Protein AF-A0A067KA76-F1 (afdb_monomer_lite)

pLDDT: mean 81.4, std 20.28, range [33.56, 98.69]

Organism: Jatropha curcas (NCBI:txid180498)

Structure (mmCIF, N/CA/C/O backbone):
data_AF-A0A067KA76-F1
#
_entry.id   AF-A0A067KA76-F1
#
loop_
_atom_site.group_PDB
_atom_site.id
_atom_site.type_symbol
_atom_site.label_atom_id
_atom_site.label_alt_id
_atom_site.label_comp_id
_atom_site.label_asym_id
_atom_site.label_entity_id
_atom_site.label_seq_id
_atom_site.pdbx_PDB_ins_code
_atom_site.Cartn_x
_atom_site.Cartn_y
_atom_site.Cartn_z
_atom_site.occupancy
_atom_site.B_iso_or_equiv
_atom_site.auth_seq_id
_atom_site.auth_comp_id
_atom_site.auth_asym_id
_atom_site.auth_atom_id
_atom_site.pdbx_PDB_model_num
ATOM 1 N N . MET A 1 1 ? 68.058 3.792 -124.323 1.00 47.56 1 MET A N 1
ATOM 2 C CA . MET A 1 1 ? 67.043 4.242 -123.345 1.00 47.56 1 MET A CA 1
ATOM 3 C C . MET A 1 1 ? 67.603 3.988 -121.962 1.00 47.56 1 MET A C 1
ATOM 5 O O . MET A 1 1 ? 68.261 2.971 -121.784 1.00 47.56 1 MET A O 1
ATOM 9 N N . ASP A 1 2 ? 67.459 4.945 -121.051 1.00 47.25 2 ASP A N 1
ATOM 10 C CA . ASP A 1 2 ? 68.351 5.060 -119.896 1.00 47.25 2 ASP A CA 1
ATOM 11 C C . ASP A 1 2 ? 67.773 4.378 -118.641 1.00 47.25 2 ASP A C 1
ATOM 13 O O . ASP A 1 2 ? 66.866 4.894 -117.990 1.00 47.25 2 ASP A O 1
ATOM 17 N N . SER A 1 3 ? 68.301 3.193 -118.311 1.00 54.84 3 SER A N 1
ATOM 18 C CA . SER A 1 3 ? 67.830 2.315 -117.217 1.00 54.84 3 SER A CA 1
ATOM 19 C C . SER A 1 3 ? 67.981 2.932 -115.807 1.00 54.84 3 SER A C 1
ATOM 21 O O . SER A 1 3 ? 67.492 2.404 -114.811 1.00 54.84 3 SER A O 1
ATOM 23 N N . SER A 1 4 ? 68.650 4.083 -115.705 1.00 56.56 4 SER A N 1
ATOM 24 C CA . SER A 1 4 ? 68.945 4.783 -114.449 1.00 56.56 4 SER A CA 1
ATOM 25 C C . SER A 1 4 ? 67.737 5.526 -113.842 1.00 56.56 4 SER A C 1
ATOM 27 O O . SER A 1 4 ? 67.708 5.797 -112.637 1.00 56.56 4 SER A O 1
ATOM 29 N N . ASP A 1 5 ? 66.724 5.868 -114.649 1.00 56.88 5 ASP A N 1
ATOM 30 C CA . ASP A 1 5 ? 65.668 6.807 -114.232 1.00 56.88 5 ASP A CA 1
ATOM 31 C C . ASP A 1 5 ? 64.406 6.126 -113.654 1.00 56.88 5 ASP A C 1
ATOM 33 O O . ASP A 1 5 ? 63.726 6.695 -112.792 1.00 56.88 5 ASP A O 1
ATOM 37 N N . GLU A 1 6 ? 64.124 4.867 -114.016 1.00 58.53 6 GLU A N 1
ATOM 38 C CA . GLU A 1 6 ? 63.086 4.068 -113.338 1.00 58.53 6 GLU A CA 1
ATOM 39 C C . GLU A 1 6 ? 63.483 3.729 -111.898 1.00 58.53 6 GLU A C 1
ATOM 41 O O . GLU A 1 6 ? 62.667 3.865 -110.982 1.00 58.53 6 GLU A O 1
ATOM 46 N N . ASP A 1 7 ? 64.755 3.402 -111.666 1.00 58.72 7 ASP A N 1
ATOM 47 C CA . ASP A 1 7 ? 65.268 3.041 -110.342 1.00 58.72 7 ASP A CA 1
ATOM 48 C C . ASP A 1 7 ? 65.259 4.237 -109.363 1.00 58.72 7 ASP A C 1
ATOM 50 O O . ASP A 1 7 ? 65.136 4.093 -108.143 1.00 58.72 7 ASP A O 1
ATOM 54 N N . ARG A 1 8 ? 65.289 5.470 -109.890 1.00 61.38 8 ARG A N 1
ATOM 55 C CA . ARG A 1 8 ? 65.040 6.696 -109.112 1.00 61.38 8 ARG A CA 1
ATOM 56 C C . ARG A 1 8 ? 63.560 6.878 -108.769 1.00 61.38 8 ARG A C 1
ATOM 58 O O . ARG A 1 8 ? 63.249 7.338 -107.665 1.00 61.38 8 ARG A O 1
ATOM 65 N N . ARG A 1 9 ? 62.639 6.503 -109.665 1.00 65.38 9 ARG A N 1
ATOM 66 C CA . ARG A 1 9 ? 61.184 6.569 -109.429 1.00 65.38 9 ARG A CA 1
ATOM 67 C C . ARG A 1 9 ? 60.717 5.519 -108.420 1.00 65.38 9 ARG A C 1
ATOM 69 O O . ARG A 1 9 ? 59.932 5.861 -107.536 1.00 65.38 9 ARG A O 1
ATOM 76 N N . THR A 1 10 ? 61.217 4.284 -108.489 1.00 67.25 10 THR A N 1
ATOM 77 C CA . THR A 1 10 ? 60.896 3.224 -107.511 1.00 67.25 10 THR A CA 1
ATOM 78 C C . THR A 1 10 ? 61.396 3.590 -106.112 1.00 67.25 10 THR A C 1
ATOM 80 O O . THR A 1 10 ? 60.630 3.517 -105.150 1.00 67.25 10 THR A O 1
ATOM 83 N N . ARG A 1 11 ? 62.631 4.101 -105.988 1.00 70.56 11 ARG A N 1
ATOM 84 C CA . ARG A 1 11 ? 63.190 4.586 -104.711 1.00 70.56 11 ARG A CA 1
ATOM 85 C C . ARG A 1 11 ? 62.430 5.791 -104.140 1.00 70.56 11 ARG A C 1
ATOM 87 O O . ARG A 1 11 ? 62.271 5.862 -102.923 1.00 70.56 11 ARG A O 1
ATOM 94 N N . ARG A 1 12 ? 61.932 6.718 -104.974 1.00 72.12 12 ARG A N 1
ATOM 95 C CA . ARG A 1 12 ? 61.061 7.824 -104.518 1.00 72.12 12 ARG A CA 1
ATOM 96 C C . ARG A 1 12 ? 59.710 7.317 -104.013 1.00 72.12 12 ARG A C 1
ATOM 98 O O . ARG A 1 12 ? 59.380 7.587 -102.864 1.00 72.12 12 ARG A O 1
ATOM 105 N N . LYS A 1 13 ? 58.996 6.503 -104.802 1.00 75.00 13 LYS A N 1
ATOM 106 C CA . LYS A 1 13 ? 57.709 5.908 -104.392 1.00 75.00 13 LYS A CA 1
ATOM 107 C C . LYS A 1 13 ? 57.833 5.083 -103.108 1.00 75.00 13 LYS A C 1
ATOM 109 O O . LYS A 1 13 ? 56.972 5.178 -102.241 1.00 75.00 13 LYS A O 1
ATOM 114 N N . LYS A 1 14 ? 58.920 4.316 -102.949 1.00 76.94 14 LYS A N 1
ATOM 115 C CA . LYS A 1 14 ? 59.197 3.563 -101.717 1.00 76.94 14 LYS A CA 1
ATOM 116 C C . LYS A 1 14 ? 59.366 4.491 -100.507 1.00 76.94 14 LYS A C 1
ATOM 118 O O . LYS A 1 14 ? 58.714 4.262 -99.496 1.00 76.94 14 LYS A O 1
ATOM 123 N N . ARG A 1 15 ? 60.146 5.573 -100.632 1.00 75.88 15 ARG A N 1
ATOM 124 C CA . ARG A 1 15 ? 60.320 6.579 -99.565 1.00 75.88 15 ARG A CA 1
ATOM 125 C C . ARG A 1 15 ? 59.027 7.326 -99.226 1.00 75.88 15 ARG A C 1
ATOM 127 O O . ARG A 1 15 ? 58.788 7.606 -98.059 1.00 75.88 15 ARG A O 1
ATOM 134 N N . GLU A 1 16 ? 58.190 7.640 -100.212 1.00 77.12 16 GLU A N 1
ATOM 135 C CA . GLU A 1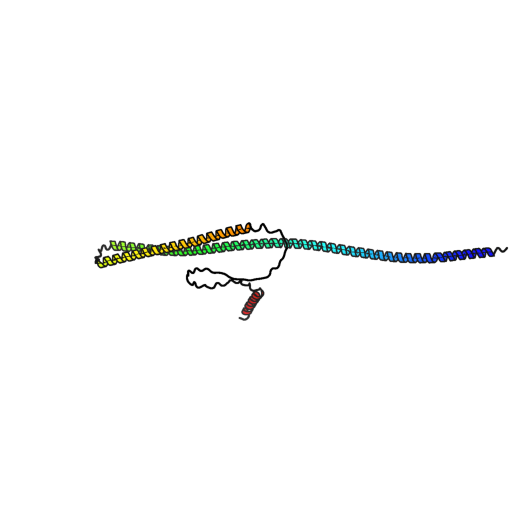 16 ? 56.871 8.253 -99.989 1.00 77.12 16 GLU A CA 1
ATOM 136 C C . GLU A 1 16 ? 55.921 7.301 -99.251 1.00 77.12 16 GLU A C 1
ATOM 138 O O . GLU A 1 16 ? 55.219 7.717 -98.331 1.00 77.12 16 GLU A O 1
ATOM 143 N N . LEU A 1 17 ? 55.929 6.012 -99.607 1.00 78.38 17 LEU A N 1
ATOM 144 C CA . LEU A 1 17 ? 55.118 4.987 -98.951 1.00 78.38 17 LEU A CA 1
ATOM 145 C C . LEU A 1 17 ? 55.611 4.725 -97.517 1.00 78.38 17 LEU A C 1
ATOM 147 O O . LEU A 1 17 ? 54.795 4.676 -96.601 1.00 78.38 17 LEU A O 1
ATOM 151 N N . GLU A 1 18 ? 56.928 4.670 -97.297 1.00 79.00 18 GLU A N 1
ATOM 152 C CA . GLU A 1 18 ? 57.552 4.612 -95.966 1.00 79.00 18 GLU A CA 1
ATOM 153 C C . GLU A 1 18 ? 57.200 5.848 -95.118 1.00 79.00 18 GLU A C 1
ATOM 155 O O . GLU A 1 18 ? 56.753 5.695 -93.982 1.00 79.00 18 GLU A O 1
ATOM 160 N N . GLN A 1 19 ? 57.300 7.066 -95.666 1.00 80.00 19 GLN A N 1
ATOM 161 C CA . GLN A 1 19 ? 56.914 8.295 -94.960 1.00 80.00 19 GLN A CA 1
ATOM 162 C C . GLN A 1 19 ? 55.415 8.352 -94.645 1.00 80.00 19 GLN A C 1
ATOM 164 O O . GLN A 1 19 ? 55.044 8.775 -93.552 1.00 80.00 19 GLN A O 1
ATOM 169 N N . ASN A 1 20 ? 54.541 7.924 -95.558 1.00 79.50 20 ASN A N 1
ATOM 170 C CA . ASN A 1 20 ? 53.099 7.875 -95.306 1.00 79.50 20 ASN A CA 1
ATOM 171 C C . ASN A 1 20 ? 52.746 6.796 -94.270 1.00 79.50 20 ASN A C 1
ATOM 173 O O . ASN A 1 20 ? 51.929 7.033 -93.379 1.00 79.50 20 ASN A O 1
ATOM 177 N N . HIS A 1 21 ? 53.406 5.638 -94.311 1.00 79.56 21 HIS A N 1
ATOM 178 C CA . HIS A 1 21 ? 53.253 4.610 -93.287 1.00 79.56 21 HIS A CA 1
ATOM 179 C C . HIS A 1 21 ? 53.713 5.128 -91.914 1.00 79.56 21 HIS A C 1
ATOM 181 O O . HIS A 1 21 ? 52.972 5.034 -90.939 1.00 79.56 21 HIS A O 1
ATOM 187 N N . GLN A 1 22 ? 54.863 5.802 -91.844 1.00 79.88 22 GLN A N 1
ATOM 188 C CA . GLN A 1 22 ? 55.372 6.411 -90.614 1.00 79.88 22 GLN A CA 1
ATOM 189 C C . GLN A 1 22 ? 54.442 7.519 -90.078 1.00 79.88 22 GLN A C 1
ATOM 191 O O . GLN A 1 22 ? 54.124 7.521 -88.887 1.00 79.88 22 GLN A O 1
ATOM 196 N N . LYS A 1 23 ? 53.914 8.387 -90.957 1.00 82.31 23 LYS A N 1
ATOM 197 C CA . LYS A 1 23 ? 52.903 9.413 -90.626 1.00 82.31 23 LYS A CA 1
ATOM 198 C C . LYS A 1 23 ? 51.573 8.838 -90.130 1.00 82.31 23 LYS A C 1
ATOM 200 O O . LYS A 1 23 ? 50.880 9.521 -89.387 1.00 82.31 23 LYS A O 1
ATOM 205 N N . THR A 1 24 ? 51.198 7.617 -90.521 1.00 81.56 24 THR A N 1
ATOM 206 C CA . THR A 1 24 ? 49.965 6.956 -90.036 1.00 81.56 24 THR A CA 1
ATOM 207 C C . THR A 1 24 ? 50.182 6.097 -88.788 1.00 81.56 24 THR A C 1
ATOM 209 O O . THR A 1 24 ? 49.247 5.922 -88.007 1.00 81.56 24 THR A O 1
ATOM 212 N N . LEU A 1 25 ? 51.397 5.587 -88.562 1.00 84.38 25 LEU A N 1
ATOM 213 C CA . LEU A 1 25 ? 51.752 4.810 -87.371 1.00 84.38 25 LEU A CA 1
ATOM 214 C C . LEU A 1 25 ? 51.978 5.685 -86.133 1.00 84.38 25 LEU A C 1
ATOM 216 O O . LEU A 1 25 ? 51.475 5.351 -85.063 1.00 84.38 25 LEU A O 1
ATOM 220 N N . GLN A 1 26 ? 52.695 6.805 -86.268 1.00 85.06 26 GLN A N 1
ATOM 221 C CA . GLN A 1 26 ? 52.985 7.711 -85.149 1.00 85.06 26 GLN A CA 1
ATOM 222 C C . GLN A 1 26 ? 51.736 8.201 -84.383 1.00 85.06 26 GLN A C 1
ATOM 224 O O . GLN A 1 26 ? 51.725 8.045 -83.161 1.00 85.06 26 GLN A O 1
ATOM 229 N N . PRO A 1 27 ? 50.667 8.725 -85.026 1.00 86.06 27 PRO A N 1
ATOM 230 C CA . PRO A 1 27 ? 49.472 9.162 -84.301 1.00 86.06 27 PRO A CA 1
ATOM 231 C C . PRO A 1 27 ? 48.748 7.996 -83.617 1.00 86.06 27 PRO A C 1
ATOM 233 O O . PRO A 1 27 ? 48.354 8.134 -82.465 1.00 86.06 27 PRO A O 1
ATOM 236 N N . LYS A 1 28 ? 48.664 6.819 -84.256 1.00 88.88 28 LYS A N 1
ATOM 237 C CA . LYS A 1 28 ? 48.070 5.616 -83.644 1.00 88.88 28 LYS A CA 1
ATOM 238 C C . LYS A 1 28 ? 48.860 5.128 -82.427 1.00 88.88 28 LYS A C 1
ATOM 240 O O . LYS A 1 28 ? 48.274 4.673 -81.453 1.00 88.88 28 LYS A O 1
ATOM 245 N N . MET A 1 29 ? 50.191 5.225 -82.458 1.00 88.88 29 MET A N 1
ATOM 246 C CA . MET A 1 29 ? 51.029 4.906 -81.298 1.00 88.88 29 MET A CA 1
ATOM 247 C C . MET A 1 29 ? 50.834 5.910 -80.155 1.00 88.88 29 MET A C 1
ATOM 249 O O . MET A 1 29 ? 50.753 5.490 -79.003 1.00 88.88 29 MET A O 1
ATOM 253 N N . ALA A 1 30 ? 50.712 7.207 -80.455 1.00 88.31 30 ALA A N 1
ATOM 254 C CA . ALA A 1 30 ? 50.411 8.229 -79.452 1.00 88.31 30 ALA A CA 1
ATOM 255 C C . ALA A 1 30 ? 49.024 8.015 -78.816 1.00 88.31 30 ALA A C 1
ATOM 257 O O . ALA A 1 30 ? 48.909 7.993 -77.592 1.00 88.31 30 ALA A O 1
ATOM 258 N N . GLU A 1 31 ? 48.002 7.752 -79.633 1.00 92.00 31 GLU A N 1
ATOM 259 C CA . GLU A 1 31 ? 46.638 7.425 -79.199 1.00 92.00 31 GLU A CA 1
ATOM 260 C C . GLU A 1 31 ? 46.607 6.170 -78.306 1.00 92.00 31 GLU A C 1
ATOM 262 O O . GLU A 1 31 ? 46.007 6.185 -77.232 1.00 92.00 31 GLU A O 1
ATOM 267 N N . LEU A 1 32 ? 47.330 5.103 -78.671 1.00 91.81 32 LEU A N 1
ATOM 268 C CA . LEU A 1 32 ? 47.460 3.903 -77.832 1.00 91.81 32 LEU A CA 1
ATOM 269 C C . LEU A 1 32 ? 48.148 4.181 -76.487 1.00 91.81 32 LEU A C 1
ATOM 271 O O . LEU A 1 32 ? 47.761 3.596 -75.473 1.00 91.81 32 LEU A O 1
ATOM 275 N N . VAL A 1 33 ? 49.159 5.056 -76.452 1.00 92.38 33 VAL A N 1
ATOM 276 C CA . VAL A 1 33 ? 49.812 5.474 -75.199 1.00 92.38 33 VAL A CA 1
ATOM 277 C C . VAL A 1 33 ? 48.845 6.278 -74.330 1.00 92.38 33 VAL A C 1
ATOM 279 O O . VAL A 1 33 ? 48.769 6.023 -73.127 1.00 92.38 33 VAL A O 1
ATOM 282 N N . GLU A 1 34 ? 48.061 7.180 -74.921 1.00 93.88 34 GLU A N 1
ATOM 283 C CA . GLU A 1 34 ? 47.059 7.965 -74.200 1.00 93.88 34 GLU A CA 1
ATOM 284 C C . GLU A 1 34 ? 45.932 7.082 -73.643 1.00 93.88 34 GLU A C 1
ATOM 286 O O . GLU A 1 34 ? 45.638 7.145 -72.448 1.00 93.88 34 GLU A O 1
ATOM 291 N N . ILE A 1 35 ? 45.362 6.187 -74.459 1.00 93.88 35 ILE A N 1
ATOM 292 C CA . ILE A 1 35 ? 44.354 5.205 -74.026 1.00 93.88 35 ILE A CA 1
ATOM 293 C C . ILE A 1 35 ? 44.910 4.341 -72.888 1.00 93.88 35 ILE A C 1
ATOM 295 O O . ILE A 1 35 ? 44.234 4.141 -71.882 1.00 93.88 35 ILE A O 1
ATOM 299 N N . LYS A 1 36 ? 46.162 3.876 -72.986 1.00 92.88 36 LYS A N 1
ATOM 300 C CA . LYS A 1 36 ? 46.818 3.096 -71.924 1.00 92.88 36 LYS A CA 1
ATOM 301 C C . LYS A 1 36 ? 47.042 3.913 -70.645 1.00 92.88 36 LYS A C 1
ATOM 303 O O . LYS A 1 36 ? 46.956 3.350 -69.555 1.00 92.88 36 LYS A O 1
ATOM 308 N N . GLY A 1 37 ? 47.304 5.215 -70.757 1.00 93.12 37 GLY A N 1
ATOM 309 C CA . GLY A 1 37 ? 47.359 6.145 -69.627 1.00 93.12 37 GLY A CA 1
ATOM 310 C C . GLY A 1 37 ? 45.997 6.303 -68.946 1.00 93.12 37 GLY A C 1
ATOM 311 O O . GLY A 1 37 ? 45.885 6.079 -67.741 1.00 93.12 37 GLY A O 1
ATOM 312 N N . ARG A 1 38 ? 44.947 6.583 -69.730 1.00 93.69 38 ARG A N 1
ATOM 313 C CA . ARG A 1 38 ? 43.556 6.686 -69.254 1.00 93.69 38 ARG A CA 1
ATOM 314 C C . ARG A 1 38 ? 43.089 5.387 -68.585 1.00 93.69 38 ARG A C 1
ATOM 316 O O . ARG A 1 38 ? 42.573 5.434 -67.477 1.00 93.69 38 ARG A O 1
ATOM 323 N N . LEU A 1 39 ? 43.348 4.223 -69.189 1.00 94.81 39 LEU A N 1
ATOM 324 C CA . LEU A 1 39 ? 43.016 2.913 -68.608 1.00 94.81 39 LEU A CA 1
ATOM 325 C C . LEU A 1 39 ? 43.715 2.665 -67.265 1.00 94.81 39 LEU A C 1
ATOM 327 O O . LEU A 1 39 ? 43.077 2.173 -66.339 1.00 94.81 39 LEU A O 1
ATOM 331 N N . LYS A 1 40 ? 44.998 3.028 -67.131 1.00 94.25 40 LYS A N 1
ATOM 332 C CA . LYS A 1 40 ? 45.715 2.934 -65.848 1.00 94.25 40 LYS A CA 1
ATOM 333 C C . LYS A 1 40 ? 45.115 3.850 -64.782 1.00 94.25 40 LYS A C 1
ATOM 335 O O . LYS A 1 40 ? 44.958 3.411 -63.649 1.00 94.25 40 LYS A O 1
ATOM 340 N N . SER A 1 41 ? 44.774 5.088 -65.146 1.00 94.62 41 SER A N 1
ATOM 341 C CA . SER A 1 41 ? 44.124 6.035 -64.232 1.00 94.62 41 SER A CA 1
ATOM 342 C C . SER A 1 41 ? 42.765 5.509 -63.773 1.00 94.62 41 SER A C 1
ATOM 344 O O . SER A 1 41 ? 42.503 5.459 -62.578 1.00 94.62 41 SER A O 1
ATOM 346 N N . ASN A 1 42 ? 41.936 5.038 -64.709 1.00 95.94 42 ASN A N 1
ATOM 347 C CA . ASN A 1 42 ? 40.622 4.475 -64.407 1.00 95.94 42 ASN A CA 1
ATOM 348 C C . ASN A 1 42 ? 40.728 3.244 -63.497 1.00 95.94 42 ASN A C 1
ATOM 350 O O . ASN A 1 42 ? 39.940 3.112 -62.570 1.00 95.94 42 ASN A O 1
ATOM 354 N N . LEU A 1 43 ? 41.702 2.357 -63.730 1.00 96.00 43 LEU A N 1
ATOM 355 C CA . LEU A 1 43 ? 41.906 1.162 -62.905 1.00 96.00 43 LEU A CA 1
ATOM 356 C C . LEU A 1 43 ? 42.370 1.513 -61.481 1.00 96.00 43 LEU A C 1
ATOM 358 O O . LEU A 1 43 ? 41.930 0.872 -60.531 1.00 96.00 43 LEU A O 1
ATOM 362 N N . ALA A 1 44 ? 43.193 2.555 -61.319 1.00 95.44 44 ALA A N 1
ATOM 363 C CA . ALA A 1 44 ? 43.543 3.080 -60.000 1.00 95.44 44 ALA A CA 1
ATOM 364 C C . ALA A 1 44 ? 42.312 3.653 -59.273 1.00 95.44 44 ALA A C 1
ATOM 366 O O . ALA A 1 44 ? 42.061 3.279 -58.132 1.00 95.44 44 ALA A O 1
ATOM 367 N N . SER A 1 45 ? 41.498 4.473 -59.951 1.00 96.56 45 SER A N 1
ATOM 368 C CA . SER A 1 45 ? 40.259 5.020 -59.377 1.00 96.56 45 SER A CA 1
ATOM 369 C C . SER A 1 45 ? 39.214 3.946 -59.054 1.00 96.56 45 SER A C 1
ATOM 371 O O . SER A 1 45 ? 38.506 4.073 -58.063 1.00 96.56 45 SER A O 1
ATOM 373 N N . ILE A 1 46 ? 39.118 2.870 -59.845 1.00 96.81 46 ILE A N 1
ATOM 374 C CA . ILE A 1 46 ? 38.259 1.717 -59.525 1.00 96.81 46 ILE A CA 1
ATOM 375 C C . ILE A 1 46 ? 38.734 1.050 -58.230 1.00 96.81 46 ILE A C 1
ATOM 377 O O . ILE A 1 46 ? 37.925 0.856 -57.331 1.00 96.81 46 ILE A O 1
ATOM 381 N N . SER A 1 47 ? 40.035 0.774 -58.094 1.00 96.94 47 SER A N 1
ATOM 382 C CA . SER A 1 47 ? 40.590 0.150 -56.884 1.00 96.94 47 SER A CA 1
ATOM 383 C C . SER A 1 47 ? 40.445 1.033 -55.633 1.00 96.94 47 SER A C 1
ATOM 385 O O . SER A 1 47 ? 40.219 0.519 -54.537 1.00 96.94 47 SER A O 1
ATOM 387 N N . GLU A 1 48 ? 40.532 2.358 -55.784 1.00 97.12 48 GLU A N 1
ATOM 388 C CA . GLU A 1 48 ? 40.260 3.325 -54.713 1.00 97.12 48 GLU A CA 1
ATOM 389 C C . GLU A 1 48 ? 38.785 3.275 -54.278 1.00 97.12 48 GLU A C 1
ATOM 391 O O . GLU A 1 48 ? 38.504 3.098 -53.093 1.00 97.12 48 GLU A O 1
ATOM 396 N N . LEU A 1 49 ? 37.845 3.307 -55.230 1.00 97.94 49 LEU A N 1
ATOM 397 C CA . LEU A 1 49 ? 36.406 3.188 -54.962 1.00 97.94 49 LEU A CA 1
ATOM 398 C C . LEU A 1 49 ? 36.015 1.826 -54.361 1.00 97.94 49 LEU A C 1
ATOM 400 O O . LEU A 1 49 ? 35.130 1.766 -53.509 1.00 97.94 49 LEU A O 1
ATOM 404 N N . GLU A 1 50 ? 36.666 0.735 -54.769 1.00 97.88 50 GLU A N 1
ATOM 405 C CA . GLU A 1 50 ? 36.490 -0.594 -54.168 1.00 97.88 50 GLU A CA 1
ATOM 406 C C . GLU A 1 50 ? 36.939 -0.598 -52.697 1.00 97.88 50 GLU A C 1
ATOM 408 O O . GLU A 1 50 ? 36.201 -1.065 -51.829 1.00 97.88 50 GLU A O 1
ATOM 413 N N . SER A 1 51 ? 38.091 0.009 -52.393 1.00 97.75 51 SER A N 1
ATOM 414 C CA . SER A 1 51 ? 38.594 0.178 -51.021 1.00 97.75 51 SER A CA 1
ATOM 415 C C . SER A 1 51 ? 37.659 1.039 -50.156 1.00 97.75 51 SER A C 1
ATOM 417 O O . SER A 1 51 ? 37.325 0.666 -49.027 1.00 97.75 51 SER A O 1
ATOM 419 N N . GLU A 1 52 ? 37.151 2.159 -50.686 1.00 98.31 52 GLU A N 1
ATOM 420 C CA . GLU A 1 52 ? 36.148 2.988 -50.001 1.00 98.31 52 GLU A CA 1
ATOM 421 C C . GLU A 1 52 ? 34.828 2.232 -49.768 1.00 98.31 52 GLU A C 1
ATOM 423 O O . GLU A 1 52 ? 34.207 2.353 -48.703 1.00 98.31 52 GLU A O 1
ATOM 428 N N . LEU A 1 53 ? 34.399 1.407 -50.728 1.00 98.25 53 LEU A N 1
ATOM 429 C CA . LEU A 1 53 ? 33.211 0.566 -50.604 1.00 98.25 53 LEU A CA 1
ATOM 430 C C . LEU A 1 53 ? 33.394 -0.520 -49.531 1.00 98.25 53 LEU A C 1
ATOM 432 O O . LEU A 1 53 ? 32.480 -0.771 -48.743 1.00 98.25 53 LEU A O 1
ATOM 436 N N . GLU A 1 54 ? 34.562 -1.151 -49.433 1.00 98.31 54 GLU A N 1
ATOM 437 C CA . GLU A 1 54 ? 34.864 -2.099 -48.353 1.00 98.31 54 GLU A CA 1
ATOM 438 C C . GLU A 1 54 ? 34.934 -1.407 -46.982 1.00 98.31 54 GLU A C 1
ATOM 440 O O . GLU A 1 54 ? 34.322 -1.872 -46.010 1.00 98.31 54 GLU A O 1
ATOM 445 N N . ALA A 1 55 ? 35.594 -0.249 -46.896 1.00 98.38 55 ALA A N 1
ATOM 446 C CA . ALA A 1 55 ? 35.672 0.550 -45.675 1.00 98.38 55 ALA A CA 1
ATOM 447 C C . ALA A 1 55 ? 34.278 0.990 -45.188 1.00 98.38 55 ALA A C 1
ATOM 449 O O . ALA A 1 55 ? 33.930 0.804 -44.018 1.00 98.38 55 ALA A O 1
ATOM 450 N N . THR A 1 56 ? 33.426 1.500 -46.079 1.00 98.38 56 THR A N 1
ATOM 451 C CA . THR A 1 56 ? 32.045 1.871 -45.729 1.00 98.38 56 THR A CA 1
ATOM 452 C C . THR A 1 56 ? 31.202 0.655 -45.334 1.00 98.38 56 THR A C 1
ATOM 454 O O . THR A 1 56 ? 30.483 0.721 -44.333 1.00 98.38 56 THR A O 1
ATOM 457 N N . ASN A 1 57 ? 31.344 -0.488 -46.015 1.00 98.56 57 ASN A N 1
ATOM 458 C CA . ASN A 1 57 ? 30.662 -1.734 -45.650 1.00 98.56 57 ASN A CA 1
ATOM 459 C C . ASN A 1 57 ? 31.053 -2.252 -44.254 1.00 98.56 57 ASN A C 1
ATOM 461 O O . ASN A 1 57 ? 30.177 -2.663 -43.485 1.00 98.56 57 ASN A O 1
ATOM 465 N N . THR A 1 58 ? 32.338 -2.214 -43.881 1.00 98.38 58 THR A N 1
ATOM 466 C CA . THR A 1 58 ? 32.767 -2.609 -42.523 1.00 98.38 58 THR A CA 1
ATOM 467 C C . THR A 1 58 ? 32.223 -1.655 -41.456 1.00 98.38 58 THR A C 1
ATOM 469 O O . THR A 1 58 ? 31.736 -2.111 -40.416 1.00 98.38 58 THR A O 1
ATOM 472 N N . ILE A 1 59 ? 32.189 -0.345 -41.732 1.00 98.56 59 ILE A N 1
ATOM 473 C CA . ILE A 1 59 ? 31.565 0.652 -40.849 1.00 98.56 59 ILE A CA 1
ATOM 474 C C . ILE A 1 59 ? 30.067 0.365 -40.675 1.00 98.56 59 ILE A C 1
ATOM 476 O O . ILE A 1 59 ? 29.595 0.353 -39.535 1.00 98.56 59 ILE A O 1
ATOM 480 N N . ILE A 1 60 ? 29.328 0.093 -41.758 1.00 98.50 60 ILE A N 1
ATOM 481 C CA . ILE A 1 60 ? 27.891 -0.235 -41.722 1.00 98.50 60 ILE A CA 1
ATOM 482 C C . ILE A 1 60 ? 27.638 -1.470 -40.849 1.00 98.50 60 ILE A C 1
ATOM 484 O O . ILE A 1 60 ? 26.848 -1.388 -39.907 1.00 98.50 60 ILE A O 1
ATOM 488 N N . ARG A 1 61 ? 28.361 -2.576 -41.082 1.00 98.62 61 ARG A N 1
ATOM 489 C CA . ARG A 1 61 ? 28.258 -3.796 -40.255 1.00 98.62 61 ARG A CA 1
ATOM 490 C C . ARG A 1 61 ? 28.527 -3.495 -38.777 1.00 98.62 61 ARG A C 1
ATOM 492 O O . ARG A 1 61 ? 27.711 -3.829 -37.923 1.00 98.62 61 ARG A O 1
ATOM 499 N N . SER A 1 62 ? 29.593 -2.747 -38.478 1.00 98.56 62 SER A N 1
ATOM 500 C CA . SER A 1 62 ? 29.938 -2.383 -37.096 1.00 98.56 62 SER A CA 1
ATOM 501 C C . SER A 1 62 ? 28.869 -1.531 -36.393 1.00 98.56 62 SER A C 1
ATOM 503 O O . SER A 1 62 ? 28.716 -1.629 -35.172 1.00 98.56 62 SER A O 1
ATOM 505 N N . LYS A 1 63 ? 28.120 -0.699 -37.136 1.00 98.69 63 LYS A N 1
ATOM 506 C CA . LYS A 1 63 ? 26.989 0.080 -36.608 1.00 98.69 63 LYS A CA 1
ATOM 507 C C . LYS A 1 63 ? 25.784 -0.819 -36.333 1.00 98.69 63 LYS A C 1
ATOM 509 O O . LYS A 1 63 ? 25.253 -0.761 -35.227 1.00 98.69 63 LYS A O 1
ATOM 514 N N . ILE A 1 64 ? 25.432 -1.705 -37.267 1.00 98.62 64 ILE A N 1
ATOM 515 C CA . ILE A 1 64 ? 24.355 -2.695 -37.099 1.00 98.62 64 ILE A CA 1
ATOM 516 C C . ILE A 1 64 ? 24.609 -3.564 -35.853 1.00 98.62 64 ILE A C 1
ATOM 518 O O . ILE A 1 64 ? 23.734 -3.683 -34.995 1.00 98.62 64 ILE A O 1
ATOM 522 N N . ASP A 1 65 ? 25.831 -4.071 -35.667 1.00 98.56 65 ASP A N 1
ATOM 523 C CA . ASP A 1 65 ? 26.194 -4.875 -34.489 1.00 98.56 65 ASP A CA 1
ATOM 524 C C . ASP A 1 65 ? 26.101 -4.094 -33.168 1.00 98.56 65 ASP A C 1
ATOM 526 O O . ASP A 1 65 ? 25.872 -4.676 -32.102 1.00 98.56 65 ASP A O 1
ATOM 530 N N . ARG A 1 66 ? 26.332 -2.775 -33.188 1.00 98.50 66 ARG A N 1
ATOM 531 C CA . ARG A 1 66 ? 26.146 -1.910 -32.009 1.00 98.50 66 ARG A CA 1
ATOM 532 C C . ARG A 1 66 ? 24.664 -1.680 -31.729 1.00 98.50 66 ARG A C 1
ATOM 534 O O . ARG A 1 66 ? 24.265 -1.764 -30.572 1.00 98.50 66 ARG A O 1
ATOM 541 N N . GLU A 1 67 ? 23.848 -1.457 -32.757 1.00 98.50 67 GLU A N 1
ATOM 542 C CA . GLU A 1 67 ? 22.396 -1.306 -32.613 1.00 98.50 67 GLU A CA 1
ATOM 543 C C . GLU A 1 67 ? 21.721 -2.577 -32.090 1.00 98.50 67 GLU A C 1
ATOM 545 O O . GLU A 1 67 ? 20.869 -2.490 -31.208 1.00 98.50 67 GLU A O 1
ATOM 550 N N . ILE A 1 68 ? 22.117 -3.758 -32.575 1.00 98.62 68 ILE A N 1
ATOM 551 C CA . ILE A 1 68 ? 21.604 -5.047 -32.082 1.00 98.62 68 ILE A CA 1
ATOM 552 C C . ILE A 1 68 ? 21.943 -5.222 -30.594 1.00 98.62 68 ILE A C 1
ATOM 554 O O . ILE A 1 68 ? 21.067 -5.557 -29.795 1.00 98.62 68 ILE A O 1
ATOM 558 N N . ARG A 1 69 ? 23.188 -4.924 -30.192 1.00 98.56 69 ARG A N 1
ATOM 559 C CA . ARG A 1 69 ? 23.602 -4.955 -28.778 1.00 98.56 69 ARG A CA 1
ATOM 560 C C . ARG A 1 69 ? 22.836 -3.944 -27.922 1.00 98.56 69 ARG A C 1
ATOM 562 O O . ARG A 1 69 ? 22.379 -4.304 -26.842 1.00 98.56 69 ARG A O 1
ATOM 569 N N . ALA A 1 70 ? 22.641 -2.719 -28.409 1.00 98.56 70 ALA A N 1
ATOM 570 C CA . ALA A 1 70 ? 21.859 -1.701 -27.711 1.00 98.56 70 ALA A CA 1
ATOM 571 C C . ALA A 1 70 ? 20.392 -2.129 -27.529 1.00 98.56 70 ALA A C 1
ATOM 573 O O . ALA A 1 70 ? 19.865 -2.027 -26.425 1.00 98.56 70 ALA A O 1
ATOM 574 N N . LYS A 1 71 ? 19.752 -2.683 -28.571 1.00 98.62 71 LYS A N 1
ATOM 575 C CA . LYS A 1 71 ? 18.386 -3.234 -28.501 1.00 98.62 71 LYS A CA 1
ATOM 576 C C . LYS A 1 71 ? 18.278 -4.367 -27.476 1.00 98.62 71 LYS A C 1
ATOM 578 O O . LYS A 1 71 ? 17.336 -4.372 -26.690 1.00 98.62 71 LYS A O 1
ATOM 583 N N . LYS A 1 72 ? 19.259 -5.278 -27.423 1.00 98.69 72 LYS A N 1
ATOM 584 C CA . LYS A 1 72 ? 19.305 -6.351 -26.414 1.00 98.69 72 LYS A CA 1
ATOM 585 C C . LYS A 1 72 ? 19.337 -5.789 -24.986 1.00 98.69 72 LYS A C 1
ATOM 587 O O . LYS A 1 72 ? 18.503 -6.171 -24.174 1.00 98.69 72 LYS A O 1
ATOM 592 N N . ILE A 1 73 ? 20.219 -4.823 -24.720 1.00 98.56 73 ILE A N 1
ATOM 593 C CA . ILE A 1 73 ? 20.335 -4.164 -23.406 1.00 98.56 73 ILE A CA 1
ATOM 594 C C . ILE A 1 73 ? 19.045 -3.399 -23.043 1.00 98.56 73 ILE A C 1
ATOM 596 O O . ILE A 1 73 ? 18.603 -3.446 -21.899 1.00 98.56 73 ILE A O 1
ATOM 600 N N . ILE A 1 74 ? 18.402 -2.723 -24.003 1.00 98.62 74 ILE A N 1
ATOM 601 C CA . ILE A 1 74 ? 17.119 -2.027 -23.786 1.00 98.62 74 ILE A CA 1
ATOM 602 C C . ILE A 1 74 ? 16.010 -3.011 -23.392 1.00 98.62 74 ILE A C 1
ATOM 604 O O . ILE A 1 74 ? 15.217 -2.700 -22.502 1.00 98.62 74 ILE A O 1
ATOM 608 N N . ASN A 1 75 ? 15.961 -4.191 -24.012 1.00 98.62 75 ASN A N 1
ATOM 609 C CA . ASN A 1 75 ? 14.988 -5.229 -23.671 1.00 98.62 75 ASN A CA 1
ATOM 610 C C . ASN A 1 75 ? 15.254 -5.795 -22.266 1.00 98.62 75 ASN A C 1
ATOM 612 O O . ASN A 1 75 ? 14.340 -5.815 -21.448 1.00 98.62 75 ASN A O 1
ATOM 616 N N . GLU A 1 76 ? 16.508 -6.138 -21.948 1.00 98.62 76 GLU A N 1
ATOM 617 C CA . GLU A 1 76 ? 16.922 -6.607 -20.614 1.00 98.62 76 GLU A CA 1
ATOM 618 C C . GLU A 1 76 ? 16.555 -5.593 -19.509 1.00 98.62 76 GLU A C 1
ATOM 620 O O . GLU A 1 76 ? 15.960 -5.955 -18.494 1.00 98.62 76 GLU A O 1
ATOM 625 N N . ILE A 1 77 ? 16.821 -4.298 -19.724 1.00 98.62 77 ILE A N 1
ATOM 626 C CA . ILE A 1 77 ? 16.432 -3.224 -18.790 1.00 98.62 77 ILE A CA 1
ATOM 627 C C . ILE A 1 77 ? 14.904 -3.130 -18.658 1.00 98.62 77 ILE A C 1
ATOM 629 O O . ILE A 1 77 ? 14.385 -2.898 -17.565 1.00 98.62 77 ILE A O 1
ATOM 633 N N . SER A 1 78 ? 14.174 -3.306 -19.759 1.00 98.50 78 SER A N 1
ATOM 634 C CA . SER A 1 78 ? 12.710 -3.216 -19.791 1.00 98.50 78 SER A CA 1
ATOM 635 C C . SER A 1 78 ? 12.044 -4.384 -19.048 1.00 98.50 78 SER A C 1
ATOM 637 O O . SER A 1 78 ? 11.054 -4.166 -18.348 1.00 98.50 78 SER A O 1
ATOM 639 N N . GLU A 1 79 ? 12.607 -5.594 -19.131 1.00 98.62 79 GLU A N 1
ATOM 640 C CA . GLU A 1 79 ? 12.191 -6.770 -18.353 1.00 98.62 79 GLU A CA 1
ATOM 641 C C . GLU A 1 79 ? 12.428 -6.562 -16.850 1.00 98.62 79 GLU A C 1
ATOM 643 O O . GLU A 1 79 ? 11.498 -6.731 -16.056 1.00 98.62 79 GLU A O 1
ATOM 648 N N . VAL A 1 80 ? 13.623 -6.098 -16.458 1.00 98.69 80 VAL A N 1
ATOM 649 C CA . VAL A 1 80 ? 13.948 -5.773 -15.055 1.00 98.69 80 VAL A CA 1
ATOM 650 C C . VAL A 1 80 ? 13.002 -4.701 -14.503 1.00 98.69 80 VAL A C 1
ATOM 652 O O . VAL A 1 80 ? 12.408 -4.894 -13.442 1.00 98.69 80 VAL A O 1
ATOM 655 N N . LEU A 1 81 ? 12.774 -3.608 -15.241 1.00 98.56 81 LEU A N 1
ATOM 656 C CA . LEU A 1 81 ? 11.834 -2.552 -14.843 1.00 98.56 81 LEU A CA 1
ATOM 657 C C . LEU A 1 81 ? 10.386 -3.050 -14.735 1.00 98.56 81 LEU A C 1
ATOM 659 O O . LEU A 1 81 ? 9.617 -2.536 -13.918 1.00 98.56 81 LEU A O 1
ATOM 663 N N . HIS A 1 82 ? 9.977 -4.010 -15.566 1.00 98.38 82 HIS A N 1
ATOM 664 C CA . HIS A 1 82 ? 8.644 -4.594 -15.478 1.00 98.38 82 HIS A CA 1
ATOM 665 C C . HIS A 1 82 ? 8.502 -5.471 -14.227 1.00 98.38 82 HIS A C 1
ATOM 667 O O . HIS A 1 82 ? 7.486 -5.377 -13.536 1.00 98.38 82 HIS A O 1
ATOM 673 N N . GLU A 1 83 ? 9.525 -6.254 -13.884 1.00 98.56 83 GLU A N 1
ATOM 674 C CA . GLU A 1 83 ? 9.523 -7.072 -12.673 1.00 98.56 83 GLU A CA 1
ATOM 675 C C . GLU A 1 83 ? 9.583 -6.215 -11.397 1.00 98.56 83 GLU A C 1
ATOM 677 O O . GLU A 1 83 ? 8.754 -6.392 -10.504 1.00 98.56 83 GLU A O 1
ATOM 682 N N . GLU A 1 84 ? 10.440 -5.188 -11.340 1.00 98.50 84 GLU A N 1
ATOM 683 C CA . GLU A 1 84 ? 10.469 -4.231 -10.222 1.00 98.50 84 GLU A CA 1
ATOM 684 C C . GLU A 1 84 ? 9.105 -3.561 -9.983 1.00 98.50 84 GLU A C 1
ATOM 686 O O . GLU A 1 84 ? 8.697 -3.362 -8.834 1.00 98.50 84 GLU A O 1
ATOM 691 N N . ARG A 1 85 ? 8.355 -3.247 -11.051 1.00 98.44 85 ARG A N 1
ATOM 692 C CA . ARG A 1 85 ? 6.990 -2.702 -10.936 1.00 98.44 85 ARG A CA 1
ATOM 693 C C . ARG A 1 85 ? 6.030 -3.693 -10.277 1.00 98.44 85 ARG A C 1
ATOM 695 O O . ARG A 1 85 ? 5.275 -3.269 -9.399 1.00 98.44 85 ARG A O 1
ATOM 702 N N . LYS A 1 86 ? 6.078 -4.983 -10.639 1.00 98.50 86 LYS A N 1
ATOM 703 C CA . LYS A 1 86 ? 5.259 -6.032 -10.000 1.00 98.50 86 LYS A CA 1
ATOM 704 C C . LYS A 1 86 ? 5.615 -6.185 -8.523 1.00 98.50 86 LYS A C 1
ATOM 706 O O . LYS A 1 86 ? 4.724 -6.155 -7.676 1.00 98.50 86 LYS A O 1
ATOM 711 N N . GLN A 1 87 ? 6.905 -6.262 -8.194 1.00 98.31 87 GLN A N 1
ATOM 712 C CA . GLN A 1 87 ? 7.375 -6.363 -6.807 1.00 98.31 87 GLN A CA 1
ATOM 713 C C . GLN A 1 87 ? 6.926 -5.153 -5.968 1.00 98.31 87 GLN A C 1
ATOM 715 O O . GLN A 1 87 ? 6.409 -5.298 -4.857 1.00 98.31 87 GLN A O 1
ATOM 720 N N . LEU A 1 88 ? 7.026 -3.942 -6.523 1.00 98.44 88 LEU A N 1
ATOM 721 C CA . LEU A 1 88 ? 6.559 -2.714 -5.879 1.00 98.44 88 LEU A CA 1
ATOM 722 C C . LEU A 1 88 ? 5.030 -2.684 -5.689 1.00 98.44 88 LEU A C 1
ATOM 724 O O . LEU A 1 88 ? 4.545 -2.103 -4.712 1.00 98.44 88 LEU A O 1
ATOM 728 N N . GLU A 1 89 ? 4.260 -3.303 -6.583 1.00 98.31 89 GLU A N 1
ATOM 729 C CA . GLU A 1 89 ? 2.815 -3.471 -6.429 1.00 98.31 89 GLU A CA 1
ATOM 730 C C . GLU A 1 89 ? 2.449 -4.493 -5.343 1.00 98.31 89 GLU A C 1
ATOM 732 O O . GLU A 1 89 ? 1.623 -4.182 -4.481 1.00 98.31 89 GLU A O 1
ATOM 737 N N . LEU A 1 90 ? 3.125 -5.644 -5.289 1.00 98.44 90 LEU A N 1
ATOM 738 C CA . LEU A 1 90 ? 2.961 -6.626 -4.209 1.00 98.44 90 LEU A CA 1
ATOM 739 C C . LEU A 1 90 ? 3.231 -5.991 -2.832 1.00 98.44 90 LEU A C 1
ATOM 741 O O . LEU A 1 90 ? 2.388 -6.070 -1.934 1.00 98.44 90 LEU A O 1
ATOM 745 N N . ILE A 1 91 ? 4.333 -5.245 -2.697 1.00 98.50 91 ILE A N 1
ATOM 746 C CA . ILE A 1 91 ? 4.691 -4.516 -1.466 1.00 98.50 91 ILE A CA 1
ATOM 747 C C . ILE A 1 91 ? 3.632 -3.458 -1.094 1.00 98.50 91 ILE A C 1
ATOM 749 O O . ILE A 1 91 ? 3.362 -3.232 0.090 1.00 98.50 91 ILE A O 1
ATOM 753 N N . LYS A 1 92 ? 3.006 -2.784 -2.073 1.00 98.50 92 LYS A N 1
ATOM 754 C CA . LYS A 1 92 ? 1.886 -1.855 -1.811 1.00 98.50 92 LYS A CA 1
ATOM 755 C C . LYS A 1 92 ? 0.668 -2.594 -1.256 1.00 98.50 92 LYS A C 1
ATOM 757 O O . LYS A 1 92 ? 0.075 -2.124 -0.282 1.00 98.50 92 LYS A O 1
ATOM 762 N N . GLN A 1 93 ? 0.301 -3.728 -1.854 1.00 98.19 93 GLN A N 1
ATOM 763 C CA . GLN A 1 93 ? -0.837 -4.535 -1.409 1.00 98.19 93 GLN A CA 1
ATOM 764 C C . GLN A 1 93 ? -0.612 -5.094 0.003 1.00 98.19 93 GLN A C 1
ATOM 766 O O . GLN A 1 93 ? -1.520 -5.041 0.835 1.00 98.19 93 GLN A O 1
ATOM 771 N N . GLU A 1 94 ? 0.595 -5.574 0.305 1.00 98.44 94 GLU A N 1
ATOM 772 C CA . GLU A 1 94 ? 0.971 -6.077 1.629 1.00 98.44 94 GLU A CA 1
ATOM 773 C C . GLU A 1 94 ? 0.898 -4.985 2.708 1.00 98.44 94 GLU A C 1
ATOM 775 O O . GLU A 1 94 ? 0.213 -5.160 3.718 1.00 98.44 94 GLU A O 1
ATOM 780 N N . LYS A 1 95 ? 1.490 -3.807 2.463 1.00 98.19 95 LYS A N 1
ATOM 781 C CA . LYS A 1 95 ? 1.414 -2.656 3.386 1.00 98.19 95 LYS A CA 1
ATOM 782 C C . LYS A 1 95 ? -0.023 -2.221 3.676 1.00 98.19 95 LYS A C 1
ATOM 784 O O . LYS A 1 95 ? -0.339 -1.802 4.791 1.00 98.19 95 LYS A O 1
ATOM 789 N N . GLU A 1 96 ? -0.913 -2.313 2.692 1.00 98.12 96 GLU A N 1
ATOM 790 C CA . GLU A 1 96 ? -2.329 -1.997 2.875 1.00 98.12 96 GLU A CA 1
ATOM 791 C C . GLU A 1 96 ? -3.079 -3.101 3.652 1.00 98.12 96 GLU A C 1
ATOM 793 O O . GLU A 1 96 ? -3.928 -2.778 4.489 1.00 98.12 96 GLU A O 1
ATOM 798 N N . LYS A 1 97 ? -2.726 -4.387 3.481 1.00 98.12 97 LYS A N 1
ATOM 799 C CA . LYS A 1 97 ? -3.211 -5.489 4.340 1.00 98.12 97 LYS A CA 1
ATOM 800 C C . LYS A 1 97 ? -2.774 -5.286 5.800 1.00 98.12 97 LYS A C 1
ATOM 802 O O . LYS A 1 97 ? -3.641 -5.202 6.674 1.00 98.12 97 LYS A O 1
ATOM 807 N N . GLU A 1 98 ? -1.479 -5.070 6.053 1.00 98.44 98 GLU A N 1
ATOM 808 C CA . GLU A 1 98 ? -0.924 -4.807 7.396 1.00 98.44 98 GLU A CA 1
ATOM 809 C C . GLU A 1 98 ? -1.623 -3.606 8.058 1.00 98.44 98 GLU A C 1
ATOM 811 O O . GLU A 1 98 ? -2.066 -3.663 9.210 1.00 98.44 98 GLU A O 1
ATOM 816 N N . ARG A 1 99 ? -1.825 -2.51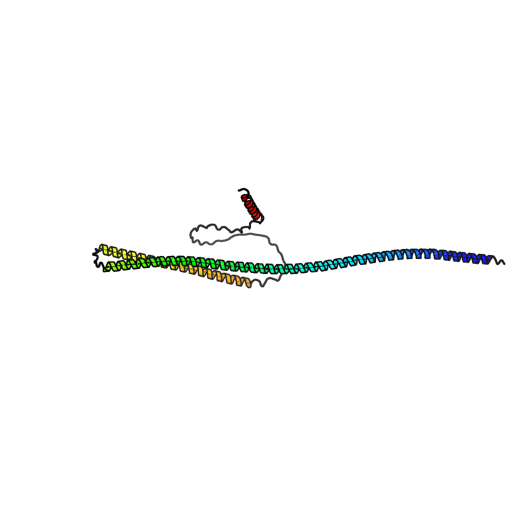5 7.307 1.00 98.38 99 ARG A N 1
ATOM 817 C CA . ARG A 1 99 ? -2.535 -1.322 7.789 1.00 98.38 99 ARG A CA 1
ATOM 818 C C . ARG A 1 99 ? -3.973 -1.626 8.218 1.00 98.38 99 ARG A C 1
ATOM 820 O O . ARG A 1 99 ? -4.419 -1.108 9.251 1.00 98.38 99 ARG A O 1
ATOM 827 N N . ARG A 1 100 ? -4.707 -2.441 7.451 1.00 97.94 100 ARG A N 1
ATOM 828 C CA . ARG A 1 100 ? -6.084 -2.861 7.776 1.00 97.94 100 ARG A CA 1
ATOM 829 C C . ARG A 1 100 ? -6.112 -3.721 9.035 1.00 97.94 100 ARG A C 1
ATOM 831 O O . ARG A 1 100 ? -6.921 -3.461 9.926 1.00 97.94 100 ARG A O 1
ATOM 838 N N . GLU A 1 101 ? -5.211 -4.688 9.155 1.00 98.38 101 GLU A N 1
ATOM 839 C CA . GLU A 1 101 ? -5.100 -5.567 10.325 1.00 98.38 101 GLU A CA 1
ATOM 840 C C . GLU A 1 101 ? -4.716 -4.799 11.588 1.00 98.38 101 GLU A C 1
ATOM 842 O O . GLU A 1 101 ? -5.386 -4.905 12.618 1.00 98.38 101 GLU A O 1
ATOM 847 N N . ARG A 1 102 ? -3.734 -3.901 11.492 1.00 98.38 102 ARG A N 1
ATOM 848 C CA . ARG A 1 102 ? -3.341 -3.000 12.580 1.00 98.38 102 ARG A CA 1
ATOM 849 C C . ARG A 1 102 ? -4.482 -2.074 13.010 1.00 98.38 102 ARG A C 1
ATOM 851 O O . ARG A 1 102 ? -4.569 -1.712 14.186 1.00 98.38 102 ARG A O 1
ATOM 858 N N . SER A 1 103 ? -5.375 -1.699 12.091 1.00 98.06 103 SER A N 1
ATOM 859 C CA . SER A 1 103 ? -6.605 -0.959 12.403 1.00 98.06 103 SER A CA 1
ATOM 860 C C . SER A 1 103 ? -7.618 -1.825 13.168 1.00 98.06 103 SER A C 1
ATOM 862 O O . SER A 1 103 ? -8.084 -1.414 14.234 1.00 98.06 103 SER A O 1
ATOM 864 N N . LYS A 1 104 ? -7.882 -3.057 12.698 1.00 98.25 104 LYS A N 1
ATOM 865 C CA . LYS A 1 104 ? -8.733 -4.046 13.392 1.00 98.25 104 LYS A CA 1
ATOM 866 C C . LYS A 1 104 ? -8.221 -4.320 14.813 1.00 98.25 104 LYS A C 1
ATOM 868 O O . LYS A 1 104 ? -8.981 -4.201 15.771 1.00 98.25 104 LYS A O 1
ATOM 873 N N . MET A 1 105 ? -6.922 -4.582 14.976 1.00 98.38 105 MET A N 1
ATOM 874 C CA . MET A 1 105 ? -6.296 -4.829 16.280 1.00 98.38 105 MET A CA 1
ATOM 875 C C . MET A 1 105 ? -6.444 -3.624 17.225 1.00 98.38 105 MET A C 1
ATOM 877 O O . MET A 1 105 ? -6.839 -3.778 18.381 1.00 98.38 105 MET A O 1
ATOM 881 N N . LYS A 1 106 ? -6.227 -2.393 16.732 1.00 98.56 106 LYS A N 1
ATOM 882 C CA . LYS A 1 106 ? -6.474 -1.164 17.512 1.00 98.56 106 LYS A CA 1
ATOM 883 C C . LYS A 1 106 ? -7.932 -1.033 17.960 1.00 98.56 106 LYS A C 1
ATOM 885 O O . LYS A 1 106 ? -8.174 -0.545 19.064 1.00 98.56 106 LYS A O 1
ATOM 890 N N . GLN A 1 107 ? -8.899 -1.451 17.142 1.00 97.88 107 GLN A N 1
ATOM 891 C CA . GLN A 1 107 ? -10.311 -1.473 17.530 1.00 97.88 107 GLN A CA 1
ATOM 892 C C . GLN A 1 107 ? -10.575 -2.517 18.626 1.00 97.88 107 GLN A C 1
ATOM 894 O O . GLN A 1 107 ? -11.176 -2.172 19.642 1.00 97.88 107 GLN A O 1
ATOM 899 N N . VAL A 1 108 ? -10.070 -3.747 18.477 1.00 98.44 108 VAL A N 1
ATOM 900 C CA . VAL A 1 108 ? -10.200 -4.815 19.488 1.00 98.44 108 VAL A CA 1
ATOM 901 C C . VAL A 1 108 ? -9.605 -4.384 20.832 1.00 98.44 108 VAL A C 1
ATOM 903 O O . VAL A 1 108 ? -10.267 -4.511 21.861 1.00 98.44 108 VAL A O 1
ATOM 906 N N . LEU A 1 109 ? -8.404 -3.797 20.839 1.00 98.50 109 LEU A N 1
ATOM 907 C CA . LEU A 1 109 ? -7.761 -3.299 22.061 1.00 98.50 109 LEU A CA 1
ATOM 908 C C . LEU A 1 109 ? -8.552 -2.164 22.730 1.00 98.50 109 LEU A C 1
ATOM 910 O O . LEU A 1 109 ? -8.659 -2.132 23.956 1.00 98.50 109 LEU A O 1
ATOM 914 N N . ARG A 1 110 ? -9.158 -1.255 21.951 1.00 98.38 110 ARG A N 1
ATOM 915 C CA . ARG A 1 110 ? -10.066 -0.227 22.494 1.00 98.38 110 ARG A CA 1
ATOM 916 C C . ARG A 1 110 ? -11.292 -0.857 23.146 1.00 98.38 110 ARG A C 1
ATOM 918 O O . ARG A 1 110 ? -11.617 -0.479 24.267 1.00 98.38 110 ARG A O 1
ATOM 925 N N . MET A 1 111 ? -11.931 -1.826 22.487 1.00 97.94 111 MET A N 1
ATOM 926 C CA . MET A 1 111 ? -13.089 -2.530 23.046 1.00 97.94 111 MET A CA 1
ATOM 927 C C . MET A 1 111 ? -12.722 -3.259 24.342 1.00 97.94 111 MET A C 1
ATOM 929 O O . MET A 1 111 ? -13.356 -3.002 25.358 1.00 97.94 111 MET A O 1
ATOM 933 N N . ARG A 1 112 ? -11.639 -4.052 24.354 1.00 98.19 112 ARG A N 1
ATOM 934 C CA . ARG A 1 112 ? -11.137 -4.727 25.567 1.00 98.19 112 ARG A CA 1
ATOM 935 C C . ARG A 1 112 ? -10.864 -3.742 26.710 1.00 98.19 112 ARG A C 1
ATOM 937 O O . ARG A 1 112 ? -11.263 -4.002 27.841 1.00 98.19 112 ARG A O 1
ATOM 944 N N . ARG A 1 113 ? -10.257 -2.580 26.426 1.00 98.44 113 ARG A N 1
ATOM 945 C CA . ARG A 1 113 ? -10.017 -1.527 27.432 1.00 98.44 113 ARG A CA 1
ATOM 946 C C . ARG A 1 113 ? -11.313 -0.916 27.975 1.00 98.44 113 ARG A C 1
ATOM 948 O O . ARG A 1 113 ? -11.360 -0.575 29.154 1.00 98.44 113 ARG A O 1
ATOM 955 N N . HIS A 1 114 ? -12.344 -0.757 27.145 1.00 97.94 114 HIS A N 1
ATOM 956 C CA . HIS A 1 114 ? -13.660 -0.313 27.609 1.00 97.94 114 HIS A CA 1
ATOM 957 C C . HIS A 1 114 ? -14.337 -1.382 28.473 1.00 97.94 114 HIS A C 1
ATOM 959 O O . HIS A 1 114 ? -14.745 -1.061 29.583 1.00 97.94 114 HIS A O 1
ATOM 965 N N . THR A 1 115 ? -14.365 -2.642 28.026 1.00 98.44 115 THR A N 1
ATOM 966 C CA . THR A 1 115 ? -14.913 -3.769 28.798 1.00 98.44 115 THR A CA 1
ATOM 967 C C . THR A 1 115 ? -14.243 -3.899 30.164 1.00 98.44 115 THR A C 1
ATOM 969 O O . THR A 1 115 ? -14.946 -3.980 31.163 1.00 98.44 115 THR A O 1
ATOM 972 N N . LEU A 1 116 ? -12.909 -3.828 30.239 1.00 98.50 116 LEU A N 1
ATOM 973 C CA . LEU A 1 116 ? -12.172 -3.893 31.506 1.00 98.50 116 LEU A CA 1
ATOM 974 C C . LEU A 1 116 ? -12.565 -2.759 32.464 1.00 98.50 116 LEU A C 1
ATOM 976 O O . LEU A 1 116 ? -12.799 -3.012 33.641 1.00 98.50 116 LEU A O 1
ATOM 980 N N . LYS A 1 117 ? -12.701 -1.521 31.967 1.00 98.19 117 LYS A N 1
ATOM 981 C CA . LYS A 1 117 ? -13.173 -0.390 32.785 1.00 98.19 117 LYS A CA 1
ATOM 982 C C . LYS A 1 117 ? -14.601 -0.590 33.292 1.00 98.19 117 LYS A C 1
ATOM 984 O O . LYS A 1 117 ? -14.881 -0.259 34.437 1.00 98.19 117 LYS A O 1
ATOM 989 N N . THR A 1 118 ? -15.492 -1.115 32.451 1.00 98.06 118 THR A N 1
ATOM 990 C CA . THR A 1 118 ? -16.866 -1.436 32.856 1.00 98.06 118 THR A CA 1
ATOM 991 C C . THR A 1 118 ? -16.875 -2.519 33.932 1.00 98.06 118 THR A C 1
ATOM 993 O O . THR A 1 118 ? -17.506 -2.310 34.959 1.00 98.06 118 THR A O 1
ATOM 996 N N . LEU A 1 119 ? -16.120 -3.608 33.749 1.00 98.38 119 LEU A N 1
ATOM 997 C CA . LEU A 1 119 ? -16.008 -4.696 34.728 1.00 98.38 119 LEU A CA 1
ATOM 998 C C . LEU A 1 119 ? -15.426 -4.226 36.070 1.00 98.38 119 LEU A C 1
ATOM 1000 O O . LEU A 1 119 ? -15.899 -4.640 37.124 1.00 98.38 119 LEU A O 1
ATOM 1004 N N . GLN A 1 120 ? -14.437 -3.328 36.045 1.00 98.38 120 GLN A N 1
ATOM 1005 C CA . GLN A 1 120 ? -13.880 -2.727 37.259 1.00 98.38 120 GLN A CA 1
ATOM 1006 C C . GLN A 1 120 ? -14.926 -1.885 38.007 1.00 98.38 120 GLN A C 1
ATOM 1008 O O . GLN A 1 120 ? -15.048 -2.010 39.223 1.00 98.38 120 GLN A O 1
ATOM 1013 N N . ALA A 1 121 ? -15.707 -1.070 37.289 1.00 97.56 121 ALA A N 1
ATOM 1014 C CA . ALA A 1 121 ? -16.768 -0.261 37.885 1.00 97.56 121 ALA A CA 1
ATOM 1015 C C . ALA A 1 121 ? -17.917 -1.122 38.441 1.00 97.56 121 ALA A C 1
ATOM 1017 O O . ALA A 1 121 ? -18.391 -0.857 39.541 1.00 97.56 121 ALA A O 1
ATOM 1018 N N . THR A 1 122 ? -18.334 -2.182 37.735 1.00 97.88 122 THR A N 1
ATOM 1019 C CA . THR A 1 122 ? -19.359 -3.110 38.246 1.00 97.88 122 THR A CA 1
ATOM 1020 C C . THR A 1 122 ? -18.868 -3.883 39.465 1.00 97.88 122 THR A C 1
ATOM 1022 O O . THR A 1 122 ? -19.631 -4.069 40.402 1.00 97.88 122 THR A O 1
ATOM 1025 N N . LEU A 1 123 ? -17.592 -4.285 39.504 1.00 98.25 123 LEU A N 1
ATOM 1026 C CA . LEU A 1 123 ? -17.009 -4.953 40.671 1.00 98.25 123 LEU A CA 1
ATOM 1027 C C . LEU A 1 123 ? -16.939 -4.021 41.892 1.00 98.25 123 LEU A C 1
ATOM 1029 O O . LEU A 1 123 ? -17.143 -4.476 43.011 1.00 98.25 123 LEU A O 1
ATOM 1033 N N . GLN A 1 124 ? -16.684 -2.724 41.694 1.00 98.12 124 GLN A N 1
ATOM 1034 C CA . GLN A 1 124 ? -16.759 -1.732 42.773 1.00 98.12 124 GLN A CA 1
ATOM 1035 C C . GLN A 1 124 ? -18.200 -1.507 43.254 1.00 98.12 124 GLN A C 1
ATOM 1037 O O . GLN A 1 124 ? -18.420 -1.471 44.459 1.00 98.12 124 GLN A O 1
ATOM 1042 N N . ALA A 1 125 ? -19.171 -1.415 42.339 1.00 97.25 125 ALA A N 1
ATOM 1043 C CA . ALA A 1 125 ? -20.585 -1.281 42.696 1.00 97.25 125 ALA A CA 1
ATOM 1044 C C . ALA A 1 125 ? -21.086 -2.485 43.512 1.00 97.25 125 ALA A C 1
ATOM 1046 O O . ALA A 1 125 ? -21.599 -2.294 44.607 1.00 97.25 125 ALA A O 1
ATOM 1047 N N . VAL A 1 126 ? -20.829 -3.714 43.046 1.00 97.50 126 VAL A N 1
ATOM 1048 C CA . VAL A 1 126 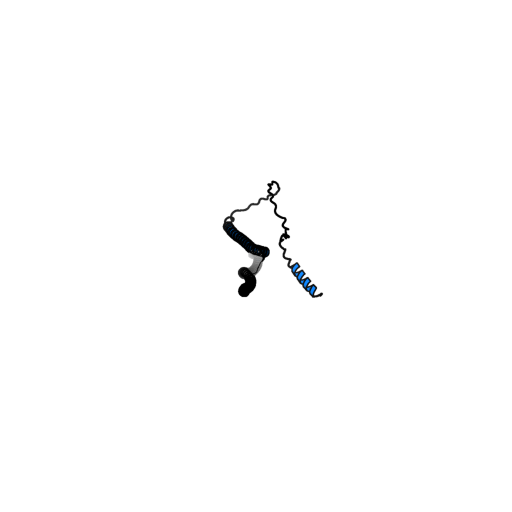? -21.225 -4.952 43.746 1.00 97.50 126 VAL A CA 1
ATOM 1049 C C . VAL A 1 126 ? -20.587 -5.059 45.135 1.00 97.50 126 VAL A C 1
ATOM 1051 O O . VAL A 1 126 ? -21.235 -5.538 46.060 1.00 97.50 126 VAL A O 1
ATOM 1054 N N . LYS A 1 127 ? -19.345 -4.584 45.320 1.00 97.44 127 LYS A N 1
ATOM 1055 C CA . LYS A 1 127 ? -18.725 -4.517 46.655 1.00 97.44 127 LYS A CA 1
ATOM 1056 C C . LYS A 1 127 ? -19.494 -3.589 47.593 1.00 97.44 127 LYS A C 1
ATOM 1058 O O . LYS A 1 127 ? -19.899 -4.037 48.660 1.00 97.44 127 LYS A O 1
ATOM 1063 N N . ILE A 1 128 ? -19.758 -2.354 47.165 1.00 96.81 128 ILE A N 1
ATOM 1064 C CA . ILE A 1 128 ? -20.507 -1.363 47.955 1.00 96.81 128 ILE A CA 1
ATOM 1065 C C . ILE A 1 128 ? -21.928 -1.865 48.254 1.00 96.81 128 ILE A C 1
ATOM 1067 O O . ILE A 1 128 ? -22.398 -1.736 49.380 1.00 96.81 128 ILE A O 1
ATOM 1071 N N . GLU A 1 129 ? -22.597 -2.486 47.279 1.00 95.94 129 GLU A N 1
ATOM 1072 C CA . GLU A 1 129 ? -23.902 -3.126 47.477 1.00 95.94 129 GLU A CA 1
ATOM 1073 C C . GLU A 1 129 ? -23.815 -4.248 48.523 1.00 95.94 129 GLU A C 1
ATOM 1075 O O . GLU A 1 129 ? -24.619 -4.269 49.448 1.00 95.94 129 GLU A O 1
ATOM 1080 N N . SER A 1 130 ? -22.815 -5.136 48.445 1.00 96.56 130 SER A N 1
ATOM 1081 C CA . SER A 1 130 ? -22.634 -6.216 49.429 1.00 96.56 130 SER A CA 1
ATOM 1082 C C . SER A 1 130 ? -22.309 -5.707 50.839 1.00 96.56 130 SER A C 1
ATOM 1084 O O . SER A 1 130 ? -22.813 -6.251 51.818 1.00 96.56 130 SER A O 1
ATOM 1086 N N . GLU A 1 131 ? -21.526 -4.631 50.957 1.00 96.69 131 GLU A N 1
ATOM 1087 C CA . GLU A 1 131 ? -21.241 -3.962 52.230 1.00 96.69 131 GLU A CA 1
ATOM 1088 C C . GLU A 1 131 ? -22.522 -3.343 52.814 1.00 96.69 131 GLU A C 1
ATOM 1090 O O . GLU A 1 131 ? -22.831 -3.571 53.983 1.00 96.69 131 GLU A O 1
ATOM 1095 N N . ALA A 1 132 ? -23.323 -2.653 51.994 1.00 95.81 132 ALA A N 1
ATOM 1096 C CA . ALA A 1 132 ? -24.606 -2.084 52.406 1.00 95.81 132 ALA A CA 1
ATOM 1097 C C . ALA A 1 132 ? -25.635 -3.159 52.811 1.00 95.81 132 ALA A C 1
ATOM 1099 O O . ALA A 1 132 ? -26.327 -2.987 53.814 1.00 95.81 132 ALA A O 1
ATOM 1100 N N . PHE A 1 133 ? -25.708 -4.284 52.089 1.00 94.75 133 PHE A N 1
ATOM 1101 C CA . PHE A 1 133 ? -26.548 -5.427 52.467 1.00 94.75 133 PHE A CA 1
ATOM 1102 C C . PHE A 1 133 ? -26.120 -6.035 53.807 1.00 94.75 133 PHE A C 1
ATOM 1104 O O . PHE A 1 133 ? -26.977 -6.311 54.641 1.00 94.75 133 PHE A O 1
ATOM 1111 N N . ASN A 1 134 ? -24.815 -6.199 54.046 1.00 95.12 134 ASN A N 1
ATOM 1112 C CA . ASN A 1 134 ? -24.305 -6.723 55.316 1.00 95.12 134 ASN A CA 1
ATOM 1113 C C . ASN A 1 134 ? -24.609 -5.781 56.492 1.00 95.12 134 ASN A C 1
ATOM 1115 O O . ASN A 1 134 ? -25.036 -6.247 57.547 1.00 95.12 134 ASN A O 1
ATOM 1119 N N . VAL A 1 135 ? -24.440 -4.464 56.309 1.00 94.94 135 VAL A N 1
ATOM 1120 C CA . VAL A 1 135 ? -24.801 -3.457 57.324 1.00 94.94 135 VAL A CA 1
ATOM 1121 C C . VAL A 1 135 ? -26.305 -3.487 57.602 1.00 94.94 135 VAL A C 1
ATOM 1123 O O . VAL A 1 135 ? -26.698 -3.598 58.758 1.00 94.94 135 VAL A O 1
ATOM 1126 N N . SER A 1 136 ? -27.144 -3.482 56.562 1.00 93.50 136 SER A N 1
ATOM 1127 C CA . SER A 1 136 ? -28.604 -3.528 56.708 1.00 93.50 136 SER A CA 1
ATOM 1128 C C . SER A 1 136 ? -29.092 -4.816 57.384 1.00 93.50 136 SER A C 1
ATOM 1130 O O . SER A 1 136 ? -29.978 -4.762 58.233 1.00 93.50 136 SER A O 1
ATOM 1132 N N . ALA A 1 137 ? -28.486 -5.969 57.077 1.00 93.62 137 ALA A N 1
ATOM 1133 C CA . ALA A 1 137 ? -28.801 -7.235 57.736 1.00 93.62 137 ALA A CA 1
ATOM 1134 C C . ALA A 1 137 ? -28.401 -7.233 59.224 1.00 93.62 137 ALA A C 1
ATOM 1136 O O . ALA A 1 137 ? -29.166 -7.706 60.064 1.00 93.62 137 ALA A O 1
ATOM 1137 N N . ALA A 1 138 ? -27.235 -6.673 59.564 1.00 93.75 138 ALA A N 1
ATOM 1138 C CA . ALA A 1 138 ? -26.798 -6.527 60.951 1.00 93.75 138 ALA A CA 1
ATOM 1139 C C . ALA A 1 138 ? -27.697 -5.559 61.742 1.00 93.75 138 ALA A C 1
ATOM 1141 O O . ALA A 1 138 ? -28.052 -5.845 62.884 1.00 93.75 138 ALA A O 1
ATOM 1142 N N . GLU A 1 139 ? -28.111 -4.450 61.127 1.00 93.31 139 GLU A N 1
ATOM 1143 C CA . GLU A 1 139 ? -29.024 -3.473 61.727 1.00 93.31 139 GLU A CA 1
ATOM 1144 C C . GLU A 1 139 ? -30.419 -4.078 61.961 1.00 93.31 139 GLU A C 1
ATOM 1146 O O . GLU A 1 139 ? -30.963 -3.975 63.059 1.00 93.31 139 GLU A O 1
ATOM 1151 N N . ALA A 1 140 ? -30.958 -4.813 60.979 1.00 90.75 140 ALA A N 1
ATOM 1152 C CA . ALA A 1 140 ? -32.223 -5.537 61.105 1.00 90.75 140 ALA A CA 1
ATOM 1153 C C . ALA A 1 140 ? -32.190 -6.590 62.227 1.00 90.75 140 ALA A C 1
ATOM 1155 O O . ALA A 1 140 ? -33.121 -6.658 63.030 1.00 90.75 140 ALA A O 1
ATOM 1156 N N . LEU A 1 141 ? -31.106 -7.369 62.341 1.00 91.06 141 LEU A N 1
ATOM 1157 C CA . LEU A 1 141 ? -30.901 -8.288 63.470 1.00 91.06 141 LEU A CA 1
ATOM 1158 C C . LEU A 1 141 ? -30.806 -7.539 64.808 1.00 91.06 141 LEU A C 1
ATOM 1160 O O . LEU A 1 141 ? -31.348 -8.008 65.807 1.00 91.06 141 LEU A O 1
ATOM 1164 N N . GLY A 1 142 ? -30.178 -6.360 64.827 1.00 88.38 142 GLY A N 1
ATOM 1165 C CA . GLY A 1 142 ? -30.152 -5.465 65.984 1.00 88.38 142 GLY A CA 1
ATOM 1166 C C . GLY A 1 142 ? -31.554 -5.045 66.430 1.00 88.38 142 GLY A C 1
ATOM 1167 O O . GLY A 1 142 ? -31.894 -5.206 67.600 1.00 88.38 142 GLY A O 1
ATOM 1168 N N . TYR A 1 143 ? -32.402 -4.582 65.506 1.00 87.19 143 TYR A N 1
ATOM 1169 C CA . TYR A 1 143 ? -33.798 -4.242 65.803 1.00 87.19 143 TYR A CA 1
ATOM 1170 C C . TYR A 1 143 ? -34.607 -5.451 66.299 1.00 87.19 143 TYR A C 1
ATOM 1172 O O . TYR A 1 143 ? -35.323 -5.329 67.293 1.00 87.19 143 TYR A O 1
ATOM 1180 N N . ILE A 1 144 ? -34.456 -6.626 65.674 1.00 84.00 144 ILE A N 1
ATOM 1181 C CA . ILE A 1 144 ? -35.142 -7.862 66.092 1.00 84.00 144 ILE A CA 1
ATOM 1182 C C . ILE A 1 144 ? -34.739 -8.248 67.525 1.00 84.00 144 ILE A C 1
ATOM 1184 O O . ILE A 1 144 ? -35.610 -8.451 68.376 1.00 84.00 144 ILE A O 1
ATOM 1188 N N . ASN A 1 145 ? -33.438 -8.280 67.824 1.00 85.44 145 ASN A N 1
ATOM 1189 C CA . ASN A 1 145 ? -32.925 -8.626 69.153 1.00 85.44 145 ASN A CA 1
ATOM 1190 C C . ASN A 1 145 ? -33.342 -7.594 70.212 1.00 85.44 145 ASN A C 1
ATOM 1192 O O . ASN A 1 145 ? -33.781 -7.962 71.299 1.00 85.44 145 ASN A O 1
ATOM 1196 N N . ASN A 1 146 ? -33.280 -6.300 69.890 1.00 80.81 146 ASN A N 1
ATOM 1197 C CA . ASN A 1 146 ? -33.723 -5.248 70.803 1.00 80.81 146 ASN A CA 1
ATOM 1198 C C . ASN A 1 146 ? -35.228 -5.349 71.090 1.00 80.81 146 ASN A C 1
ATOM 1200 O O . ASN A 1 146 ? -35.625 -5.205 72.242 1.00 80.81 146 ASN A O 1
ATOM 1204 N N . SER A 1 147 ? -36.057 -5.660 70.085 1.00 76.81 147 SER A N 1
ATOM 1205 C CA . SER A 1 147 ? -37.504 -5.829 70.283 1.00 76.81 147 SER A CA 1
ATOM 1206 C C . SER A 1 147 ? -37.855 -7.034 71.167 1.00 76.81 147 SER A C 1
ATOM 1208 O O . SER A 1 147 ? -38.776 -6.945 71.969 1.00 76.81 147 SER A O 1
ATOM 1210 N N . THR A 1 148 ? -37.089 -8.130 71.092 1.00 74.88 148 THR A N 1
ATOM 1211 C CA . THR A 1 148 ? -37.312 -9.328 71.925 1.00 74.88 148 THR A CA 1
ATOM 1212 C C . THR A 1 148 ? -36.760 -9.194 73.346 1.00 74.88 148 THR A C 1
ATOM 1214 O O . THR A 1 148 ? -37.397 -9.659 74.290 1.00 74.88 148 THR A O 1
ATOM 1217 N N . ILE A 1 149 ? -35.605 -8.545 73.532 1.00 74.62 149 ILE A N 1
ATOM 1218 C CA . ILE A 1 149 ? -35.011 -8.302 74.864 1.00 74.62 149 ILE A CA 1
ATOM 1219 C C . ILE A 1 149 ? -35.755 -7.177 75.600 1.00 74.62 149 ILE A C 1
ATOM 1221 O O . ILE A 1 149 ? -35.834 -7.168 76.830 1.00 74.62 149 ILE A O 1
ATOM 1225 N N . HIS A 1 150 ? -36.307 -6.209 74.869 1.00 63.09 150 HIS A N 1
ATOM 1226 C CA . HIS A 1 150 ? -37.117 -5.126 75.412 1.00 63.09 150 HIS A CA 1
ATOM 1227 C C . HIS A 1 150 ? -38.548 -5.223 74.883 1.00 63.09 150 HIS A C 1
ATOM 1229 O O . HIS A 1 150 ? -38.996 -4.348 74.145 1.00 63.09 150 HIS A O 1
ATOM 1235 N N . ASN A 1 151 ? -39.298 -6.215 75.383 1.00 57.41 151 ASN A N 1
ATOM 1236 C CA . ASN A 1 151 ? -40.771 -6.255 75.367 1.00 57.41 151 ASN A CA 1
ATOM 1237 C C . ASN A 1 151 ? -41.383 -5.117 76.229 1.00 57.41 151 ASN A C 1
ATOM 1239 O O . ASN A 1 151 ? -42.276 -5.325 77.050 1.00 57.41 151 ASN A O 1
ATOM 1243 N N . ARG A 1 152 ? -40.861 -3.896 76.083 1.00 56.75 152 ARG A N 1
ATOM 1244 C CA . ARG A 1 152 ? -41.475 -2.663 76.549 1.00 56.75 152 ARG A CA 1
ATOM 1245 C C . ARG A 1 152 ? -42.564 -2.321 75.550 1.00 56.75 152 ARG A C 1
ATOM 1247 O O . ARG A 1 152 ? -42.270 -1.873 74.444 1.00 56.75 152 ARG A O 1
ATOM 1254 N N . ASN A 1 153 ? -43.810 -2.478 75.975 1.00 61.91 153 ASN A N 1
ATOM 1255 C CA . ASN A 1 153 ? -44.910 -1.759 75.356 1.00 61.91 153 ASN A CA 1
ATOM 1256 C C . ASN A 1 153 ? -44.565 -0.268 75.454 1.00 61.91 153 ASN A C 1
ATOM 1258 O O . ASN A 1 153 ? -44.490 0.278 76.554 1.00 61.91 153 ASN A O 1
ATOM 1262 N N . VAL A 1 154 ? -44.255 0.362 74.321 1.00 64.50 154 VAL A N 1
ATOM 1263 C CA . VAL A 1 154 ? -44.000 1.801 74.287 1.00 64.50 154 VAL A CA 1
ATOM 1264 C C . VAL A 1 154 ? -45.359 2.476 74.400 1.00 64.50 154 VAL A C 1
ATOM 1266 O O . VAL A 1 154 ? -46.150 2.438 73.459 1.00 64.50 154 VAL A O 1
ATOM 1269 N N . GLU A 1 155 ? -45.639 3.049 75.567 1.00 73.75 155 GLU A N 1
ATOM 1270 C CA . GLU A 1 155 ? -46.817 3.884 75.800 1.00 73.75 155 GLU A CA 1
ATOM 1271 C C . GLU A 1 155 ? -46.651 5.196 75.023 1.00 73.75 155 GLU A C 1
ATOM 1273 O O . GLU A 1 155 ? -46.174 6.200 75.543 1.00 73.75 155 GLU A O 1
ATOM 1278 N N . LEU A 1 156 ? -46.986 5.149 73.732 1.00 76.88 156 LEU A N 1
ATOM 1279 C CA . LEU A 1 156 ? -47.064 6.318 72.865 1.00 76.88 156 LEU A CA 1
ATOM 1280 C C . LEU A 1 156 ? -48.368 7.061 73.137 1.00 76.88 156 LEU A C 1
ATOM 1282 O O . LEU A 1 156 ? -49.444 6.455 73.185 1.00 76.88 156 LEU A O 1
ATOM 1286 N N . THR A 1 157 ? -48.294 8.384 73.224 1.00 81.25 157 THR A N 1
ATOM 1287 C CA . THR A 1 157 ? -49.495 9.212 73.107 1.00 81.25 157 THR A CA 1
ATOM 1288 C C . THR A 1 157 ? -50.074 9.101 71.692 1.00 81.25 157 THR A C 1
ATOM 1290 O O . THR A 1 157 ? -49.376 8.769 70.727 1.00 81.25 157 THR A O 1
ATOM 1293 N N . ALA A 1 158 ? -51.374 9.376 71.540 1.00 85.56 158 ALA A N 1
ATOM 1294 C CA . ALA A 1 158 ? -52.041 9.264 70.241 1.00 85.56 158 ALA A CA 1
ATOM 1295 C C . ALA A 1 158 ? -51.376 10.146 69.165 1.00 85.56 158 ALA A C 1
ATOM 1297 O O . ALA A 1 158 ? -51.228 9.716 68.022 1.00 85.56 158 ALA A O 1
ATOM 1298 N N . GLU A 1 159 ? -50.925 11.347 69.538 1.00 87.75 159 GLU A N 1
ATOM 1299 C CA . GLU A 1 159 ? -50.230 12.283 68.646 1.00 87.75 159 GLU A CA 1
ATOM 1300 C C . GLU A 1 159 ? -48.882 11.727 68.161 1.00 87.75 159 GLU A C 1
ATOM 1302 O O . GLU A 1 159 ? -48.605 11.750 66.962 1.00 87.75 159 GLU A O 1
ATOM 1307 N N . GLU A 1 160 ? -48.074 11.147 69.057 1.00 85.25 160 GLU A N 1
ATOM 1308 C CA . GLU A 1 160 ? -46.795 10.516 68.703 1.00 85.25 160 GLU A CA 1
ATOM 1309 C C . GLU A 1 160 ? -46.989 9.307 67.781 1.00 85.25 160 GLU A C 1
ATOM 1311 O O . GLU A 1 160 ? -46.241 9.141 66.815 1.00 85.25 160 GLU A O 1
ATOM 1316 N N . TYR A 1 161 ? -48.015 8.486 68.035 1.00 85.81 161 TYR A N 1
ATOM 1317 C CA . TYR A 1 161 ? -48.370 7.369 67.160 1.00 85.81 161 TYR A CA 1
ATOM 1318 C C . TYR A 1 161 ? -48.744 7.852 65.752 1.00 85.81 161 TYR A C 1
ATOM 1320 O O . TYR A 1 161 ? -48.225 7.322 64.764 1.00 85.81 161 TYR A O 1
ATOM 1328 N N . PHE A 1 162 ? -49.602 8.872 65.632 1.00 88.81 162 PHE A N 1
ATOM 1329 C CA . PHE A 1 162 ? -49.959 9.430 64.326 1.00 88.81 162 PHE A CA 1
ATOM 1330 C C . PHE A 1 162 ? -48.740 10.030 63.612 1.00 88.81 162 PHE A C 1
ATOM 1332 O O . PHE A 1 162 ? -48.528 9.708 62.444 1.00 88.81 162 PHE A O 1
ATOM 1339 N N . ALA A 1 163 ? -47.887 10.790 64.307 1.00 89.88 163 ALA A N 1
ATOM 1340 C CA . ALA A 1 163 ? -46.670 11.370 63.735 1.00 89.88 163 ALA A CA 1
ATOM 1341 C C . ALA A 1 163 ? -45.673 10.305 63.231 1.00 89.88 163 ALA A C 1
ATOM 1343 O O . ALA A 1 163 ? -45.146 10.419 62.122 1.00 89.88 163 ALA A O 1
ATOM 1344 N N . LEU A 1 164 ? -45.449 9.230 63.998 1.00 86.81 164 LEU A N 1
ATOM 1345 C CA . LEU A 1 164 ? -44.650 8.074 63.565 1.00 86.81 164 LEU A CA 1
ATOM 1346 C C . LEU A 1 164 ? -45.260 7.383 62.338 1.00 86.81 164 LEU A C 1
ATOM 1348 O O . LEU A 1 164 ? -44.541 7.016 61.405 1.00 86.81 164 LEU A O 1
ATOM 1352 N N . THR A 1 165 ? -46.585 7.235 62.320 1.00 87.44 165 THR A N 1
ATOM 1353 C CA . THR A 1 165 ? -47.314 6.584 61.225 1.00 87.44 165 THR A CA 1
ATOM 1354 C C . THR A 1 165 ? -47.281 7.417 59.940 1.00 87.44 165 THR A 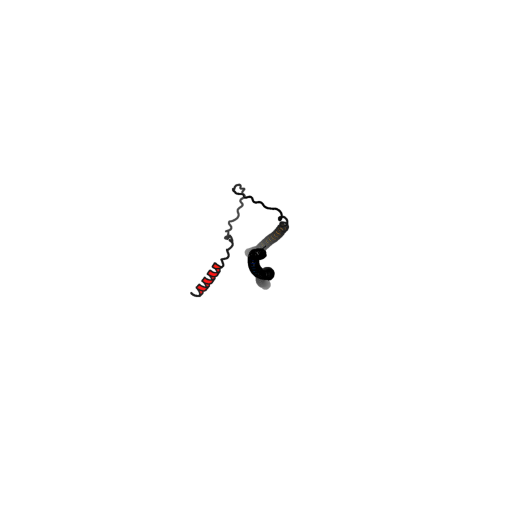C 1
ATOM 1356 O O . THR A 1 165 ? -47.162 6.850 58.853 1.00 87.44 165 THR A O 1
ATOM 1359 N N . GLU A 1 166 ? -47.361 8.748 60.029 1.00 89.94 166 GLU A N 1
ATOM 1360 C CA . GLU A 1 166 ? -47.169 9.640 58.878 1.00 89.94 166 GLU A CA 1
ATOM 1361 C C . GLU A 1 166 ? -45.731 9.585 58.369 1.00 89.94 166 GLU A C 1
ATOM 1363 O O . GLU A 1 166 ? -45.522 9.312 57.188 1.00 89.94 166 GLU A O 1
ATOM 1368 N N . LYS A 1 167 ? -44.733 9.707 59.251 1.00 91.94 167 LYS A N 1
ATOM 1369 C CA . LYS A 1 167 ? -43.319 9.640 58.858 1.00 91.94 167 LYS A CA 1
ATOM 1370 C C . LYS A 1 167 ? -42.967 8.330 58.136 1.00 91.94 167 LYS A C 1
ATOM 1372 O O . LYS A 1 167 ? -42.273 8.351 57.122 1.00 91.94 167 LYS A O 1
ATOM 1377 N N . ALA A 1 168 ? -43.491 7.190 58.591 1.00 89.94 168 ALA A N 1
ATOM 1378 C CA . ALA A 1 168 ? -43.302 5.903 57.913 1.00 89.94 168 ALA A CA 1
ATOM 1379 C C . ALA A 1 168 ? -43.946 5.860 56.507 1.00 89.94 168 ALA A C 1
ATOM 1381 O O . ALA A 1 168 ? -43.389 5.263 55.578 1.00 89.94 168 ALA A O 1
ATOM 1382 N N . LYS A 1 169 ? -45.098 6.518 56.315 1.00 91.00 169 LYS A N 1
ATOM 1383 C CA . LYS A 1 169 ? -45.731 6.692 54.993 1.00 91.00 169 LYS A CA 1
ATOM 1384 C C . LYS A 1 169 ? -44.919 7.632 54.094 1.00 91.00 169 LYS A C 1
ATOM 1386 O O . LYS A 1 169 ? -44.782 7.370 52.900 1.00 91.00 169 LYS A O 1
ATOM 1391 N N . GLU A 1 170 ? -44.336 8.695 54.641 1.00 92.50 170 GLU A N 1
ATOM 1392 C CA . GLU A 1 170 ? -43.444 9.587 53.891 1.00 92.50 170 GLU A CA 1
ATOM 1393 C C . GLU A 1 170 ? -42.167 8.863 53.440 1.00 92.50 170 GLU A C 1
ATOM 1395 O O . GLU A 1 170 ? -41.788 8.941 52.272 1.00 92.50 170 GLU A O 1
ATOM 1400 N N . GLU A 1 171 ? -41.522 8.093 54.320 1.00 91.00 171 GLU A N 1
ATOM 1401 C CA . GLU A 1 171 ? -40.305 7.345 53.979 1.00 91.00 171 GLU A CA 1
ATOM 1402 C C . GLU A 1 171 ? -40.563 6.249 52.927 1.00 91.00 171 GLU A C 1
ATOM 1404 O O . GLU A 1 171 ? -39.784 6.107 51.976 1.00 91.00 171 GLU A O 1
ATOM 1409 N N . THR A 1 172 ? -41.680 5.518 53.033 1.00 91.19 172 THR A N 1
ATOM 1410 C CA . THR A 1 172 ? -42.077 4.503 52.037 1.00 91.19 172 THR A CA 1
ATOM 1411 C C . THR A 1 172 ? -42.425 5.127 50.684 1.00 91.19 172 THR A C 1
ATOM 1413 O O . THR A 1 172 ? -41.869 4.707 49.666 1.00 91.19 172 THR A O 1
ATOM 1416 N N . THR A 1 173 ? -43.238 6.187 50.643 1.00 92.88 173 THR A N 1
ATOM 1417 C CA . THR A 1 173 ? -43.556 6.893 49.383 1.00 92.88 173 THR A CA 1
ATOM 1418 C C . THR A 1 173 ? -42.321 7.537 48.738 1.00 92.88 173 THR A C 1
ATOM 1420 O O . THR A 1 173 ? -42.184 7.533 47.511 1.00 92.88 173 THR A O 1
ATOM 1423 N N . LEU A 1 174 ? -41.358 8.018 49.532 1.00 93.06 174 LEU A N 1
ATOM 1424 C CA . LEU A 1 174 ? -40.071 8.522 49.042 1.00 93.06 174 LEU A CA 1
ATOM 1425 C C . LEU A 1 174 ? -39.221 7.391 48.428 1.00 93.06 174 LEU A C 1
ATOM 1427 O O . LEU A 1 174 ? -38.617 7.577 47.363 1.00 93.06 174 LEU A O 1
ATOM 1431 N N . ALA A 1 175 ? -39.201 6.202 49.037 1.00 89.44 175 ALA A N 1
ATOM 1432 C CA . ALA A 1 175 ? -38.544 5.022 48.473 1.00 89.44 175 ALA A CA 1
ATOM 1433 C C . ALA A 1 175 ? -39.194 4.572 47.148 1.00 89.44 175 ALA A C 1
ATOM 1435 O O . ALA A 1 175 ? -38.491 4.392 46.148 1.00 89.44 175 ALA A O 1
ATOM 1436 N N . GLU A 1 176 ? -40.525 4.484 47.090 1.00 92.38 176 GLU A N 1
ATOM 1437 C CA . GLU A 1 176 ? -41.281 4.170 45.868 1.00 92.38 176 GLU A CA 1
ATOM 1438 C C . GLU A 1 176 ? -41.044 5.198 44.751 1.00 92.38 176 GLU A C 1
ATOM 1440 O O . GLU A 1 176 ? -40.881 4.836 43.578 1.00 92.38 176 GLU A O 1
ATOM 1445 N N . TRP A 1 177 ? -40.950 6.485 45.102 1.00 94.69 177 TRP A N 1
ATOM 1446 C CA . TRP A 1 177 ? -40.606 7.552 44.164 1.00 94.69 177 TRP A CA 1
ATOM 1447 C C . TRP A 1 177 ? -39.193 7.376 43.590 1.00 94.69 177 TRP A C 1
ATOM 1449 O O . TRP A 1 177 ? -39.011 7.492 42.373 1.00 94.69 177 TRP A O 1
ATOM 1459 N N . ARG A 1 178 ? -38.199 7.026 44.424 1.00 92.88 178 ARG A N 1
ATOM 1460 C CA . ARG A 1 178 ? -36.823 6.725 43.974 1.00 92.88 178 ARG A CA 1
ATOM 1461 C C . ARG A 1 178 ? -36.796 5.539 43.003 1.00 92.88 178 ARG A C 1
ATOM 1463 O O . ARG A 1 178 ? -36.183 5.646 41.937 1.00 92.88 178 ARG A O 1
ATOM 1470 N N . VAL A 1 179 ? -37.497 4.446 43.321 1.00 90.56 179 VAL A N 1
ATOM 1471 C CA . VAL A 1 179 ? -37.626 3.264 42.444 1.00 90.56 179 VAL A CA 1
ATOM 1472 C C . VAL A 1 179 ? -38.289 3.640 41.114 1.00 90.56 179 VAL A C 1
ATOM 1474 O O . VAL A 1 179 ? -37.777 3.312 40.040 1.00 90.56 179 VAL A O 1
ATOM 1477 N N . SER A 1 180 ? -39.383 4.402 41.166 1.00 94.06 180 SER A N 1
ATOM 1478 C CA . SER A 1 180 ? -40.121 4.873 39.988 1.00 94.06 180 SER A CA 1
ATOM 1479 C C . SER A 1 180 ? -39.285 5.784 39.084 1.00 94.06 180 SER A C 1
ATOM 1481 O O . SER A 1 180 ? -39.349 5.679 37.855 1.00 94.06 180 SER A O 1
ATOM 1483 N N . LEU A 1 181 ? -38.482 6.677 39.670 1.00 93.00 181 LEU A N 1
ATOM 1484 C CA . LEU A 1 181 ? -37.561 7.549 38.941 1.00 93.00 181 LEU A CA 1
ATOM 1485 C C . LEU A 1 181 ? -36.466 6.735 38.237 1.00 93.00 181 LEU A C 1
ATOM 1487 O O . LEU A 1 181 ? -36.210 6.949 37.049 1.00 93.00 181 LEU A O 1
ATOM 1491 N N . PHE A 1 182 ? -35.872 5.765 38.938 1.00 91.38 182 PHE A N 1
ATOM 1492 C CA . PHE A 1 182 ? -34.860 4.870 38.377 1.00 91.38 182 PHE A CA 1
ATOM 1493 C C . PHE A 1 182 ? -35.412 4.037 37.209 1.00 91.38 182 PHE A C 1
ATOM 1495 O O . PHE A 1 182 ? -34.783 3.977 36.149 1.00 91.38 182 PHE A O 1
ATOM 1502 N N . LEU A 1 183 ? -36.619 3.468 37.342 1.00 92.88 183 LEU A N 1
ATOM 1503 C CA . LEU A 1 183 ? -37.278 2.725 36.259 1.00 92.88 183 LEU A CA 1
ATOM 1504 C C . LEU A 1 183 ? -37.502 3.596 35.012 1.00 92.88 183 LEU A C 1
ATOM 1506 O O . LEU A 1 183 ? -37.195 3.171 33.895 1.00 92.88 183 LEU A O 1
ATOM 1510 N N . LYS A 1 184 ? -37.981 4.836 35.193 1.00 92.75 184 LYS A N 1
ATOM 1511 C CA . LYS A 1 184 ? -38.162 5.804 34.096 1.00 92.75 184 LYS A CA 1
ATOM 1512 C C . LYS A 1 184 ? -36.833 6.144 33.414 1.00 92.75 184 LYS A C 1
ATOM 1514 O O . LYS A 1 184 ? -36.770 6.196 32.184 1.00 92.75 184 LYS A O 1
ATOM 1519 N N . GLN A 1 185 ? -35.759 6.327 34.183 1.00 92.94 185 GLN A N 1
ATOM 1520 C CA . GLN A 1 185 ? -34.425 6.605 33.644 1.00 92.94 185 GLN A CA 1
ATOM 1521 C C . GLN A 1 185 ? -33.847 5.405 32.872 1.00 92.94 185 GLN A C 1
ATOM 1523 O O . GLN A 1 185 ? -33.275 5.594 31.794 1.00 92.94 185 GLN A O 1
ATOM 1528 N N . LYS A 1 186 ? -34.047 4.176 33.371 1.00 94.06 186 LYS A N 1
ATOM 1529 C CA . LYS A 1 186 ? -33.685 2.929 32.680 1.00 94.06 186 LYS A CA 1
ATOM 1530 C C . LYS A 1 186 ? -34.407 2.810 31.332 1.00 94.06 186 LYS A C 1
ATOM 1532 O O . LYS A 1 186 ? -33.745 2.657 30.306 1.00 94.06 186 LYS A O 1
ATOM 1537 N N . LEU A 1 187 ? -35.732 2.977 31.312 1.00 94.06 187 LEU A N 1
ATOM 1538 C CA . LEU A 1 187 ? -36.536 2.957 30.082 1.00 94.06 187 LEU A CA 1
ATOM 1539 C C . LEU A 1 187 ? -36.078 4.018 29.069 1.00 94.06 187 LEU A C 1
ATOM 1541 O O . LEU A 1 187 ? -35.900 3.715 27.889 1.00 94.06 187 LEU A O 1
ATOM 1545 N N . ALA A 1 188 ? -35.805 5.249 29.514 1.00 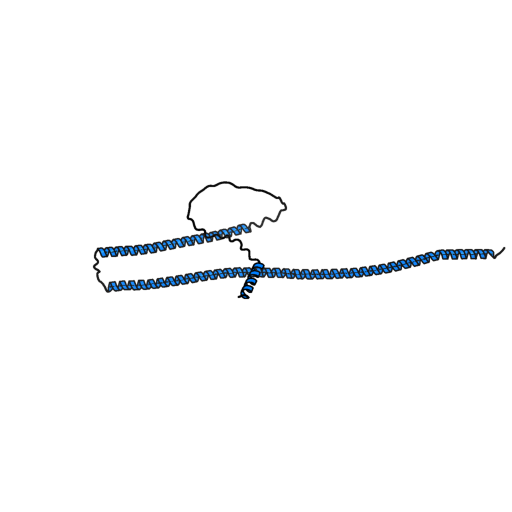93.00 188 ALA A N 1
ATOM 1546 C CA . ALA A 1 188 ? -35.286 6.301 28.638 1.00 93.00 188 ALA A CA 1
ATOM 1547 C C . ALA A 1 188 ? -33.915 5.941 28.024 1.00 93.00 188 ALA A C 1
ATOM 1549 O O . ALA A 1 188 ? -33.661 6.225 26.847 1.00 93.00 188 ALA A O 1
ATOM 1550 N N . ALA A 1 189 ? -33.036 5.283 28.789 1.00 92.25 189 ALA A N 1
ATOM 1551 C CA . ALA A 1 189 ? -31.750 4.796 28.295 1.00 92.25 189 ALA A CA 1
ATOM 1552 C C . ALA A 1 189 ? -31.908 3.649 27.276 1.00 92.25 189 ALA A C 1
ATOM 1554 O O . ALA A 1 189 ? -31.213 3.640 26.255 1.00 92.25 189 ALA A O 1
ATOM 1555 N N . GLU A 1 190 ? -32.842 2.723 27.504 1.00 93.31 190 GLU A N 1
ATOM 1556 C CA . GLU A 1 190 ? -33.165 1.622 26.586 1.00 93.31 190 GLU A CA 1
ATOM 1557 C C . GLU A 1 190 ? -33.763 2.124 25.263 1.00 93.31 190 GLU A C 1
ATOM 1559 O O . GLU A 1 190 ? -33.294 1.735 24.190 1.00 93.31 190 GLU A O 1
ATOM 1564 N N . VAL A 1 191 ? -34.714 3.064 25.308 1.00 94.44 191 VAL A N 1
ATOM 1565 C CA . VAL A 1 191 ? -35.281 3.709 24.109 1.00 94.44 191 VAL A CA 1
ATOM 1566 C C . VAL A 1 191 ? -34.192 4.422 23.300 1.00 94.44 191 VAL A C 1
ATOM 1568 O O . VAL A 1 191 ? -34.110 4.250 22.082 1.00 94.44 191 VAL A O 1
ATOM 1571 N N . ASN A 1 192 ? -33.297 5.166 23.959 1.00 92.31 192 ASN A N 1
ATOM 1572 C CA . ASN A 1 192 ? -32.181 5.837 23.287 1.00 92.31 192 ASN A CA 1
ATOM 1573 C C . ASN A 1 192 ? -31.195 4.830 22.657 1.00 92.31 192 ASN A C 1
ATOM 1575 O O . ASN A 1 192 ? -30.788 4.993 21.505 1.00 92.31 192 ASN A O 1
ATOM 1579 N N . ARG A 1 193 ? -30.857 3.740 23.363 1.00 92.75 193 ARG A N 1
ATOM 1580 C CA . ARG A 1 193 ? -30.053 2.633 22.816 1.00 92.75 193 ARG A CA 1
ATOM 1581 C C . ARG A 1 193 ? -30.705 2.043 21.563 1.00 92.75 193 ARG A C 1
ATOM 1583 O O . ARG A 1 193 ? -30.023 1.866 20.553 1.00 92.75 193 ARG A O 1
ATOM 1590 N N . ASN A 1 194 ? -32.008 1.780 21.602 1.00 94.56 194 ASN A N 1
ATOM 1591 C CA . ASN A 1 194 ? -32.750 1.208 20.480 1.00 94.56 194 ASN A CA 1
ATOM 1592 C C . ASN A 1 194 ? -32.810 2.167 19.277 1.00 94.56 194 ASN A C 1
ATOM 1594 O O . ASN A 1 194 ? -32.611 1.725 18.145 1.00 94.56 194 ASN A O 1
ATOM 1598 N N . LEU A 1 195 ? -32.958 3.477 19.508 1.00 93.56 195 LEU A N 1
ATOM 1599 C CA . LEU A 1 195 ? -32.886 4.515 18.470 1.00 93.56 195 LEU A CA 1
ATOM 1600 C C . LEU A 1 195 ? -31.495 4.613 17.811 1.00 93.56 195 LEU A C 1
ATOM 1602 O O . LEU A 1 195 ? -31.380 4.816 16.602 1.00 93.56 195 LEU A O 1
ATOM 1606 N N . VAL A 1 196 ? -30.416 4.467 18.585 1.00 92.38 196 VAL A N 1
ATOM 1607 C CA . VAL A 1 196 ? -29.050 4.433 18.032 1.00 92.38 196 VAL A CA 1
ATOM 1608 C C . VAL A 1 196 ? -28.824 3.155 17.216 1.00 92.38 196 VAL A C 1
ATOM 1610 O O . VAL A 1 196 ? -28.226 3.209 16.139 1.00 92.38 196 VAL A O 1
ATOM 1613 N N . LEU A 1 197 ? -29.342 2.012 17.679 1.00 91.75 197 LEU A N 1
ATOM 1614 C CA . LEU A 1 197 ? -29.258 0.737 16.962 1.00 91.75 197 LEU A CA 1
ATOM 1615 C C . LEU A 1 197 ? -30.082 0.727 15.664 1.00 91.75 197 LEU A C 1
ATOM 1617 O O . LEU A 1 197 ? -29.607 0.182 14.665 1.00 91.75 197 LEU A O 1
ATOM 1621 N N . SER A 1 198 ? -31.271 1.338 15.633 1.00 92.06 198 SER A N 1
ATOM 1622 C CA . SER A 1 198 ? -32.082 1.437 14.411 1.00 92.06 198 SER A CA 1
ATOM 1623 C C . SER A 1 198 ? -31.403 2.318 13.358 1.00 92.06 198 SER A C 1
ATOM 1625 O O . SER A 1 198 ? -31.214 1.864 12.230 1.00 92.06 198 SER A O 1
ATOM 1627 N N . ARG A 1 199 ? -30.896 3.498 13.745 1.00 91.19 199 ARG A N 1
ATOM 1628 C CA . ARG A 1 199 ? -30.082 4.367 12.870 1.00 91.19 199 ARG A CA 1
ATOM 1629 C C . ARG A 1 199 ? -28.842 3.656 12.325 1.00 91.19 199 ARG A C 1
ATOM 1631 O O . ARG A 1 199 ? -28.509 3.806 11.152 1.00 91.19 199 ARG A O 1
ATOM 1638 N N . LEU A 1 200 ? -28.164 2.845 13.142 1.00 90.31 200 LEU A N 1
ATOM 1639 C CA . LEU A 1 200 ? -27.014 2.056 12.689 1.00 90.31 200 LEU A CA 1
ATOM 1640 C C . LEU A 1 200 ? -27.411 0.988 11.653 1.00 90.31 200 LEU A C 1
ATOM 1642 O O . LEU A 1 200 ? -26.680 0.785 10.683 1.00 90.31 200 LEU A O 1
ATOM 1646 N N . LYS A 1 201 ? -28.557 0.314 11.834 1.00 91.50 201 LYS A N 1
ATOM 1647 C CA . LYS A 1 201 ? -29.102 -0.639 10.849 1.00 91.50 201 LYS A CA 1
ATOM 1648 C C . LYS A 1 201 ? -29.491 0.063 9.541 1.00 91.50 201 LYS A C 1
ATOM 1650 O O . LYS A 1 201 ? -29.181 -0.448 8.469 1.00 91.50 201 LYS A O 1
ATOM 1655 N N . GLU A 1 202 ? -30.107 1.240 9.619 1.00 89.81 202 GLU A N 1
ATOM 1656 C CA . GLU A 1 202 ? -30.488 2.046 8.453 1.00 89.81 202 GLU A CA 1
ATOM 1657 C C . GLU A 1 202 ? -29.263 2.493 7.636 1.00 89.81 202 GLU A C 1
ATOM 1659 O O . GLU A 1 202 ? -29.225 2.303 6.422 1.00 89.81 202 GLU A O 1
ATOM 1664 N N . LEU A 1 203 ? -28.212 2.992 8.299 1.00 87.81 203 LEU A N 1
ATOM 1665 C CA . LEU A 1 203 ? -26.951 3.361 7.642 1.00 87.81 203 LEU A CA 1
ATOM 1666 C C . LEU A 1 203 ? -26.261 2.167 6.966 1.00 87.81 203 LEU A C 1
ATOM 1668 O O . LEU A 1 203 ? -25.638 2.341 5.921 1.00 87.81 203 LEU A O 1
ATOM 1672 N N . LYS A 1 204 ? -26.375 0.955 7.528 1.00 86.25 204 LYS A N 1
ATOM 1673 C CA . LYS A 1 204 ? -25.882 -0.267 6.870 1.00 86.25 204 LYS A CA 1
ATOM 1674 C C . LYS A 1 204 ? -26.683 -0.606 5.608 1.00 86.25 204 LYS A C 1
ATOM 1676 O O . LYS A 1 204 ? -26.065 -0.949 4.611 1.00 86.25 204 LYS A O 1
ATOM 1681 N N . ARG A 1 205 ? -28.017 -0.465 5.636 1.00 84.25 205 ARG A N 1
ATOM 1682 C CA . ARG A 1 205 ? -28.896 -0.687 4.467 1.00 84.25 205 ARG A CA 1
ATOM 1683 C C . ARG A 1 205 ? -28.674 0.336 3.349 1.00 84.25 205 ARG A C 1
ATOM 1685 O O . ARG A 1 205 ? -28.708 -0.028 2.183 1.00 84.25 205 ARG A O 1
ATOM 1692 N N . LYS A 1 206 ? -28.420 1.605 3.682 1.00 79.75 206 LYS A N 1
ATOM 1693 C CA . LYS A 1 206 ? -28.084 2.629 2.673 1.00 79.75 206 LYS A CA 1
ATOM 1694 C C . LYS A 1 206 ? -26.771 2.293 1.957 1.00 79.75 206 LYS A C 1
ATOM 1696 O O . LYS A 1 206 ? -26.725 2.315 0.737 1.00 79.75 206 LYS A O 1
ATOM 1701 N N . LYS A 1 207 ? -25.759 1.851 2.711 1.00 75.00 207 LYS A N 1
ATOM 1702 C CA . LYS A 1 207 ? -24.455 1.434 2.172 1.00 75.00 207 LYS A CA 1
ATOM 1703 C C . LYS A 1 207 ? -24.441 0.126 1.375 1.00 75.00 207 LYS A C 1
ATOM 1705 O O . LYS A 1 207 ? -23.414 -0.147 0.765 1.00 75.00 207 LYS A O 1
ATOM 1710 N N . SER A 1 208 ? -25.484 -0.706 1.428 1.00 69.06 208 SER A N 1
ATOM 1711 C CA . SER A 1 208 ? -25.593 -1.856 0.518 1.00 69.06 208 SER A CA 1
ATOM 1712 C C . SER A 1 208 ? -26.189 -1.433 -0.825 1.00 69.06 208 SER A C 1
ATOM 1714 O O . SER A 1 208 ? -25.617 -1.771 -1.850 1.00 69.06 208 SER A O 1
ATOM 1716 N N . LYS A 1 209 ? -27.236 -0.596 -0.816 1.00 69.75 209 LYS A N 1
ATOM 1717 C CA . LYS A 1 209 ? -27.851 -0.061 -2.044 1.00 69.75 209 LYS A CA 1
ATOM 1718 C C . LYS A 1 209 ? -26.900 0.811 -2.867 1.00 69.75 209 LYS A C 1
ATOM 1720 O O . LYS A 1 209 ? -26.772 0.625 -4.064 1.00 69.75 209 LYS A O 1
ATOM 1725 N N . GLU A 1 210 ? -26.149 1.684 -2.193 1.00 59.19 210 GLU A N 1
ATOM 1726 C CA . GLU A 1 210 ? -25.122 2.551 -2.802 1.00 59.19 210 GLU A CA 1
ATOM 1727 C C . GLU A 1 210 ? -23.949 1.760 -3.434 1.00 59.19 210 GLU A C 1
ATOM 1729 O O . GLU A 1 210 ? -23.088 2.358 -4.065 1.00 59.19 210 GLU A O 1
ATOM 1734 N N . LYS A 1 211 ? -23.884 0.431 -3.245 1.00 59.38 211 LYS A N 1
ATOM 1735 C CA . LYS A 1 211 ? -22.935 -0.462 -3.934 1.00 59.38 211 LYS A CA 1
ATOM 1736 C C . LYS A 1 211 ? -23.558 -1.146 -5.149 1.00 59.38 211 LYS A C 1
ATOM 1738 O O . LYS A 1 211 ? -22.902 -1.201 -6.181 1.00 59.38 211 LYS A O 1
ATOM 1743 N N . GLU A 1 212 ? -24.802 -1.613 -5.030 1.00 57.50 212 GLU A N 1
ATOM 1744 C CA . GLU A 1 212 ? -25.573 -2.175 -6.152 1.00 57.50 212 GLU A CA 1
ATOM 1745 C C . GLU A 1 212 ? -25.691 -1.136 -7.286 1.00 57.50 212 GLU A C 1
ATOM 1747 O O . GLU A 1 212 ? -25.335 -1.417 -8.425 1.00 57.50 212 GLU A O 1
ATOM 1752 N N . GLU A 1 213 ? -26.030 0.116 -6.955 1.00 55.28 213 GLU A N 1
ATOM 1753 C CA . GLU A 1 213 ? -26.142 1.221 -7.927 1.00 55.28 213 GLU A CA 1
ATOM 1754 C C . GLU A 1 213 ? -24.805 1.628 -8.593 1.00 55.28 213 GLU A C 1
ATOM 1756 O O . GLU A 1 213 ? -24.820 2.351 -9.588 1.00 55.28 213 GLU A O 1
ATOM 1761 N N . THR A 1 214 ? -23.649 1.181 -8.078 1.00 54.66 214 THR A N 1
ATOM 1762 C CA . THR A 1 214 ? -22.325 1.444 -8.683 1.00 54.66 214 THR A CA 1
ATOM 1763 C C . THR A 1 214 ? -21.755 0.281 -9.492 1.00 54.66 214 THR A C 1
ATOM 1765 O O . THR A 1 214 ? -20.766 0.485 -10.184 1.00 54.66 214 THR A O 1
ATOM 1768 N N . GLU A 1 215 ? -22.334 -0.920 -9.414 1.00 53.34 215 GLU A N 1
ATOM 1769 C CA . GLU A 1 215 ? -21.850 -2.085 -10.176 1.00 53.34 215 GLU A CA 1
ATOM 1770 C C . GLU A 1 215 ? -22.612 -2.255 -11.512 1.00 53.34 215 GLU A C 1
ATOM 1772 O O . GLU A 1 215 ? -22.006 -2.672 -12.495 1.00 53.34 215 GLU A O 1
ATOM 1777 N N . ASP A 1 216 ? -23.871 -1.801 -11.607 1.00 46.56 216 ASP A N 1
ATOM 1778 C CA . ASP A 1 216 ? -24.663 -1.808 -12.859 1.00 46.56 216 ASP A CA 1
ATOM 1779 C C . ASP A 1 216 ? -24.435 -0.575 -13.774 1.00 46.56 216 ASP A C 1
ATOM 1781 O O . ASP A 1 216 ? -24.959 -0.512 -14.887 1.00 46.56 216 ASP A O 1
ATOM 1785 N N . GLY A 1 217 ? -23.678 0.434 -13.323 1.00 46.78 217 GLY A N 1
ATOM 1786 C CA . GLY A 1 217 ? -23.524 1.719 -14.029 1.00 46.78 217 GLY A CA 1
ATOM 1787 C C . GLY A 1 217 ? -22.418 1.788 -15.094 1.00 46.78 217 GLY A C 1
ATOM 1788 O O . GLY A 1 217 ? -22.506 2.616 -16.001 1.00 46.78 217 GLY A O 1
ATOM 1789 N N . ASP A 1 218 ? -21.397 0.931 -15.006 1.00 40.88 218 ASP A N 1
ATOM 1790 C CA . ASP A 1 218 ? -20.125 1.087 -15.741 1.00 40.88 218 ASP A CA 1
ATOM 1791 C C . ASP A 1 218 ? -20.022 0.246 -17.038 1.00 40.88 218 ASP A C 1
ATOM 1793 O O . ASP A 1 218 ? -18.965 0.200 -17.662 1.00 40.88 218 ASP A O 1
ATOM 1797 N N . ILE A 1 219 ? -21.103 -0.408 -17.489 1.00 44.88 219 ILE A N 1
ATOM 1798 C CA . ILE A 1 219 ? -21.074 -1.315 -18.663 1.00 44.88 219 ILE A CA 1
ATOM 1799 C C . ILE A 1 219 ? -21.448 -0.620 -19.994 1.00 44.88 219 ILE A C 1
ATOM 1801 O O . ILE A 1 219 ? -21.195 -1.169 -21.064 1.00 44.88 219 ILE A O 1
ATOM 1805 N N . ILE A 1 220 ? -22.010 0.599 -19.981 1.00 46.00 220 ILE A N 1
ATOM 1806 C CA . ILE A 1 220 ? -22.471 1.281 -21.210 1.00 46.00 220 ILE A CA 1
ATOM 1807 C C . ILE A 1 220 ? -21.942 2.722 -21.297 1.00 46.00 220 ILE A C 1
ATOM 1809 O O . ILE A 1 220 ? -22.686 3.665 -21.012 1.00 46.00 220 ILE A O 1
ATOM 1813 N N . LYS A 1 221 ? -20.668 2.889 -21.709 1.00 43.34 221 LYS A N 1
ATOM 1814 C CA . LYS A 1 221 ? -20.112 4.134 -22.308 1.00 43.34 221 LYS A CA 1
ATOM 1815 C C . LYS A 1 221 ? -18.670 4.013 -22.856 1.00 43.34 221 LYS A C 1
ATOM 1817 O O . LYS A 1 221 ? -17.794 4.784 -22.483 1.00 43.34 221 LYS A O 1
ATOM 1822 N N . GLU A 1 222 ? -18.441 3.096 -23.798 1.00 41.62 222 GLU A N 1
ATOM 1823 C CA . GLU A 1 222 ? -17.229 3.087 -24.652 1.00 41.62 222 GLU A CA 1
ATOM 1824 C C . GLU A 1 222 ? -17.551 2.824 -26.141 1.00 41.62 222 GLU A C 1
ATOM 1826 O O . GLU A 1 222 ? -16.967 1.948 -26.768 1.00 41.62 222 GLU A O 1
ATOM 1831 N N . VAL A 1 223 ? -18.474 3.593 -26.732 1.00 44.53 223 VAL A N 1
ATOM 1832 C CA . VAL A 1 223 ? -18.543 3.826 -28.193 1.00 44.53 223 VAL A CA 1
ATOM 1833 C C . VAL A 1 223 ? -19.074 5.249 -28.425 1.00 44.53 223 VAL A C 1
ATOM 1835 O O . VAL A 1 223 ? -19.905 5.700 -27.638 1.00 44.53 223 VAL A O 1
ATOM 1838 N N . GLU A 1 224 ? -18.602 5.901 -29.496 1.00 38.06 224 GLU A N 1
ATOM 1839 C CA . GLU A 1 224 ? -18.980 7.238 -29.997 1.00 38.06 224 GLU A CA 1
ATOM 1840 C C . GLU A 1 224 ? -18.693 8.442 -29.071 1.00 38.06 224 GLU A C 1
ATOM 1842 O O . GLU A 1 224 ? -19.038 8.470 -27.895 1.00 38.06 224 GLU A O 1
ATOM 1847 N N . GLU A 1 225 ? -18.177 9.574 -29.536 1.00 38.03 225 GLU A N 1
ATOM 1848 C CA . GLU A 1 225 ? -17.331 9.964 -30.673 1.00 38.03 225 GLU A CA 1
ATOM 1849 C C . GLU A 1 225 ? -17.073 11.478 -30.482 1.00 38.03 225 GLU A C 1
ATOM 1851 O O . GLU A 1 225 ? -17.514 12.092 -29.503 1.00 38.03 225 GLU A O 1
ATOM 1856 N N . GLU A 1 226 ? -16.318 12.102 -31.377 1.00 42.34 226 GLU A N 1
ATOM 1857 C CA . GLU A 1 226 ? -15.928 13.507 -31.263 1.00 42.34 226 GLU A CA 1
ATOM 1858 C C . GLU A 1 226 ? -17.102 14.476 -31.494 1.00 42.34 226 GLU A C 1
ATOM 1860 O O . GLU A 1 226 ? -17.773 14.390 -32.522 1.00 42.34 226 GLU A O 1
ATOM 1865 N N . GLN A 1 227 ? -17.267 15.489 -30.626 1.00 36.41 227 GLN A N 1
ATOM 1866 C CA . GLN A 1 227 ? -17.443 16.891 -31.057 1.00 36.41 227 GLN A CA 1
ATOM 1867 C C . GLN A 1 227 ? -17.491 17.905 -29.901 1.00 36.41 227 GLN A C 1
ATOM 1869 O O . GLN A 1 227 ? -18.157 17.730 -28.882 1.00 36.41 227 GLN A O 1
ATOM 1874 N N . ILE A 1 228 ? -16.807 19.031 -30.112 1.00 43.38 228 ILE A N 1
ATOM 1875 C CA . ILE A 1 228 ? -16.889 20.245 -29.291 1.00 43.38 228 ILE A CA 1
ATOM 1876 C C . ILE A 1 228 ? -18.136 21.033 -29.726 1.00 43.38 228 ILE A C 1
ATOM 1878 O O . ILE A 1 228 ? -18.343 21.224 -30.924 1.00 43.38 228 ILE A O 1
ATOM 1882 N N . PRO A 1 229 ? -18.913 21.597 -28.785 1.00 46.03 229 PRO A N 1
ATOM 1883 C CA . PRO A 1 229 ? -19.156 23.034 -28.897 1.00 46.03 229 PRO A CA 1
ATOM 1884 C C . PRO A 1 229 ? -19.032 23.801 -27.575 1.00 46.03 229 PRO A C 1
ATOM 1886 O O . PRO A 1 229 ? -19.479 23.392 -26.504 1.00 46.03 229 PRO A O 1
ATOM 1889 N N . VAL A 1 230 ? -18.465 24.999 -27.705 1.00 40.81 230 VAL A N 1
ATOM 1890 C CA . VAL A 1 230 ? -18.470 26.074 -26.709 1.00 40.81 230 VAL A CA 1
ATOM 1891 C C . VAL A 1 230 ? -19.906 26.455 -26.335 1.00 40.81 230 VAL A C 1
ATOM 1893 O O . VAL A 1 230 ? -20.743 26.633 -27.219 1.00 40.81 230 VAL A O 1
ATOM 1896 N N . ARG A 1 231 ? -20.176 26.734 -25.049 1.00 33.91 231 ARG A N 1
ATOM 1897 C CA . ARG A 1 231 ? -21.287 27.628 -24.689 1.00 33.91 231 ARG A CA 1
ATOM 1898 C C . ARG A 1 231 ? -20.953 28.565 -23.530 1.00 33.91 231 ARG A C 1
ATOM 1900 O O . ARG A 1 231 ? -20.377 28.177 -22.518 1.00 33.91 231 ARG A O 1
ATOM 1907 N N . VAL A 1 232 ? -21.320 29.820 -23.751 1.00 33.56 232 VAL A N 1
ATOM 1908 C CA . VAL A 1 232 ? -21.128 31.000 -22.905 1.00 33.56 232 VAL A CA 1
ATOM 1909 C C . VAL A 1 232 ? -22.444 31.322 -22.173 1.00 33.56 232 VAL A C 1
ATOM 1911 O O . VAL A 1 232 ? -23.508 30.936 -22.651 1.00 33.56 232 VAL A O 1
ATOM 1914 N N . GLU A 1 233 ? -22.346 32.067 -21.061 1.00 34.31 233 GLU A N 1
ATOM 1915 C CA . GLU A 1 233 ? -23.449 32.738 -20.335 1.00 34.31 233 GLU A CA 1
ATOM 1916 C C . GLU A 1 233 ? -24.541 31.858 -19.675 1.00 34.31 233 GLU A C 1
ATOM 1918 O O . GLU A 1 233 ? -24.697 30.682 -19.975 1.00 34.31 233 GLU A O 1
ATOM 1923 N N . ALA A 1 234 ? -25.405 32.373 -18.788 1.00 35.66 234 ALA A N 1
ATOM 1924 C CA . ALA A 1 234 ? -25.273 33.310 -17.653 1.00 35.66 234 ALA A CA 1
ATOM 1925 C C . ALA A 1 234 ? -26.669 33.485 -17.009 1.00 35.66 234 ALA A C 1
ATOM 1927 O O . ALA A 1 234 ? -27.671 33.356 -17.702 1.00 35.66 234 ALA A O 1
ATOM 1928 N N . ARG A 1 235 ? -26.725 33.925 -15.734 1.00 35.62 235 ARG A N 1
ATOM 1929 C CA . ARG A 1 235 ? -27.946 34.401 -15.021 1.00 35.62 235 ARG A CA 1
ATOM 1930 C C . ARG A 1 235 ? -29.053 33.333 -14.816 1.00 35.62 235 ARG A C 1
ATOM 1932 O O . ARG A 1 235 ? -29.032 32.282 -15.429 1.00 35.62 235 ARG A O 1
ATOM 1939 N N . ALA A 1 236 ? -30.056 33.523 -13.954 1.00 35.56 236 ALA A N 1
ATOM 1940 C CA . ALA A 1 236 ? -30.091 34.144 -12.622 1.00 35.56 236 ALA A CA 1
ATOM 1941 C C . ALA A 1 236 ? -31.389 33.720 -11.887 1.00 35.56 236 ALA A C 1
ATOM 1943 O O . ALA A 1 236 ? -32.419 33.638 -12.533 1.00 35.56 236 ALA A O 1
ATOM 1944 N N . LYS A 1 237 ? -31.305 33.562 -10.550 1.00 47.06 237 LYS A N 1
ATOM 1945 C CA . LYS A 1 237 ? -32.236 34.041 -9.486 1.00 47.06 237 LYS A CA 1
ATOM 1946 C C . LYS A 1 237 ? -33.772 33.801 -9.550 1.00 47.06 237 LYS A C 1
ATOM 1948 O O . LYS A 1 237 ? -34.372 33.963 -10.595 1.00 47.06 237 LYS A O 1
ATOM 1953 N N . VAL A 1 238 ? -34.375 33.748 -8.335 1.00 35.53 238 VAL A N 1
ATOM 1954 C CA . VAL A 1 238 ? -35.770 34.180 -7.981 1.00 35.53 238 VAL A CA 1
ATOM 1955 C C . VAL A 1 238 ? -36.885 33.225 -8.495 1.00 35.53 238 VAL A C 1
ATOM 1957 O O . VAL A 1 238 ? -36.790 32.779 -9.624 1.00 35.53 238 VAL A O 1
ATOM 1960 N N . THR A 1 239 ? -37.958 32.794 -7.800 1.00 38.28 239 THR A N 1
ATOM 1961 C CA . THR A 1 239 ? -38.539 32.878 -6.418 1.00 38.28 239 THR A CA 1
ATOM 1962 C C . THR A 1 239 ? -39.627 31.755 -6.281 1.00 38.28 239 THR A C 1
ATOM 1964 O O . THR A 1 239 ? -39.902 31.103 -7.281 1.00 38.28 239 THR A O 1
ATOM 1967 N N . ASP A 1 240 ? -40.296 31.421 -5.157 1.00 36.34 240 ASP A N 1
ATOM 1968 C CA . ASP A 1 240 ? -40.332 32.013 -3.805 1.00 36.34 240 ASP A CA 1
ATOM 1969 C C . ASP A 1 240 ? -40.585 31.017 -2.630 1.00 36.34 240 ASP A C 1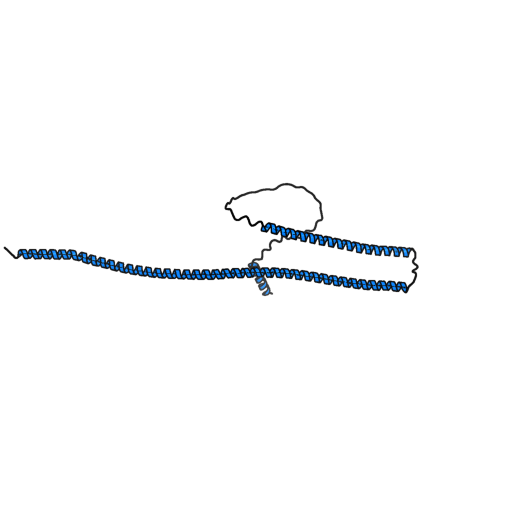
ATOM 1971 O O . ASP A 1 240 ? -40.823 29.825 -2.806 1.00 36.34 240 ASP A O 1
ATOM 1975 N N . ASN A 1 241 ? -40.561 31.583 -1.419 1.00 38.06 241 ASN A N 1
ATOM 1976 C CA . ASN A 1 241 ? -41.139 31.189 -0.124 1.00 38.06 241 ASN A CA 1
ATOM 1977 C C . ASN A 1 241 ? -42.409 30.297 -0.069 1.00 38.06 241 ASN A C 1
ATOM 1979 O O . ASN A 1 241 ? -43.440 30.605 -0.659 1.00 38.06 241 ASN A O 1
ATOM 1983 N N . SER A 1 242 ? -42.448 29.405 0.933 1.00 41.44 242 SER A N 1
ATOM 1984 C CA . SER A 1 242 ? -43.538 29.443 1.928 1.00 41.44 242 SER A CA 1
ATOM 1985 C C . SER A 1 242 ? -43.029 29.042 3.325 1.00 41.44 242 SER A C 1
ATOM 1987 O O . SER A 1 242 ? -42.074 28.277 3.471 1.00 41.44 242 SER A O 1
ATOM 1989 N N . ASN A 1 243 ? -43.591 29.656 4.369 1.00 38.75 243 ASN A N 1
ATOM 1990 C CA . ASN A 1 243 ? -43.089 29.567 5.742 1.00 38.75 243 ASN A CA 1
ATOM 1991 C C . ASN A 1 243 ? -43.847 28.515 6.557 1.00 38.75 243 ASN A C 1
ATOM 1993 O O . ASN A 1 243 ? -45.072 28.548 6.579 1.00 38.75 243 ASN A O 1
ATOM 1997 N N . GLN A 1 244 ? -43.146 27.781 7.428 1.00 43.00 244 GLN A N 1
ATOM 1998 C CA . GLN A 1 244 ? -43.693 27.497 8.759 1.00 43.00 244 GLN A CA 1
ATOM 1999 C C . GLN A 1 244 ? -42.605 27.512 9.841 1.00 43.00 244 GLN A C 1
ATOM 2001 O O . GLN A 1 244 ? -41.694 26.687 9.883 1.00 43.00 244 GLN A O 1
ATOM 2006 N N . LYS A 1 245 ? -42.708 28.502 10.734 1.00 46.75 245 LYS A N 1
ATOM 2007 C CA . LYS A 1 245 ? -41.904 28.604 11.955 1.00 46.75 245 LYS A CA 1
ATOM 2008 C C . LYS A 1 245 ? -42.472 27.653 13.004 1.00 46.75 245 LYS A C 1
ATOM 2010 O O . LYS A 1 245 ? -43.628 27.803 13.375 1.00 46.75 245 LYS A O 1
ATOM 2015 N N . LEU A 1 246 ? -41.626 26.823 13.605 1.00 41.44 246 LEU A N 1
ATOM 2016 C CA . LEU A 1 246 ? -41.823 26.342 14.976 1.00 41.44 246 LEU A CA 1
ATOM 2017 C C . LEU A 1 246 ? -40.457 26.301 15.665 1.00 41.44 246 LEU A C 1
ATOM 2019 O O . LEU A 1 246 ? -39.565 25.531 15.313 1.00 41.44 246 LEU A O 1
ATOM 2023 N N . GLY A 1 247 ? -40.244 27.249 16.576 1.00 48.47 247 GLY A N 1
ATOM 2024 C CA . GLY A 1 247 ? -38.921 27.540 17.116 1.00 48.47 247 GLY A CA 1
ATOM 2025 C C . GLY A 1 247 ? -38.507 26.582 18.228 1.00 48.47 247 GLY A C 1
ATOM 2026 O O . GLY A 1 247 ? -39.255 26.363 19.175 1.00 48.47 247 GLY A O 1
ATOM 2027 N N . THR A 1 248 ? -37.258 26.110 18.199 1.00 45.16 248 THR A N 1
ATOM 2028 C CA . THR A 1 248 ? -36.600 25.572 19.398 1.00 45.16 248 THR A CA 1
ATOM 2029 C C . THR A 1 248 ? -35.161 26.071 19.552 1.00 45.16 248 THR A C 1
ATOM 2031 O O . THR A 1 248 ? -34.273 25.776 18.763 1.00 45.16 248 THR A O 1
ATOM 2034 N N . LYS A 1 249 ? -34.954 26.811 20.650 1.00 44.81 249 LYS A N 1
ATOM 2035 C CA . LYS A 1 249 ? -33.726 26.938 21.461 1.00 44.81 249 LYS A CA 1
ATOM 2036 C C . LYS A 1 249 ? -32.394 27.168 20.719 1.00 44.81 249 LYS A C 1
ATOM 2038 O O . LYS A 1 249 ? -31.767 26.242 20.209 1.00 44.81 249 LYS A O 1
ATOM 2043 N N . LYS A 1 250 ? -31.860 28.393 20.868 1.00 47.31 250 LYS A N 1
ATOM 2044 C CA . LYS A 1 250 ? -30.453 28.772 20.617 1.00 47.31 250 LYS A CA 1
ATOM 2045 C C . LYS A 1 250 ? -29.471 27.776 21.267 1.00 47.31 250 LYS A C 1
ATOM 2047 O O . LYS A 1 250 ? -29.038 27.967 22.403 1.00 47.31 250 LYS A O 1
ATOM 2052 N N . ARG A 1 251 ? -29.039 26.745 20.537 1.00 44.31 251 ARG A N 1
ATOM 2053 C CA . ARG A 1 251 ? -27.826 25.993 20.879 1.00 44.31 251 ARG A CA 1
ATOM 2054 C C . ARG A 1 251 ? -26.619 26.794 20.405 1.00 44.31 251 ARG A C 1
ATOM 2056 O O . ARG A 1 251 ? -26.485 27.067 19.217 1.00 44.31 251 ARG A O 1
ATOM 2063 N N . ARG A 1 252 ? -25.733 27.159 21.340 1.00 44.41 252 ARG A N 1
ATOM 2064 C CA . ARG A 1 252 ? -24.430 27.773 21.041 1.00 44.41 252 ARG A CA 1
ATOM 2065 C C . ARG A 1 252 ? -23.652 26.858 20.088 1.00 44.41 252 ARG A C 1
ATOM 2067 O O . ARG A 1 252 ? -23.107 25.840 20.512 1.00 44.41 252 ARG A O 1
ATOM 2074 N N . SER A 1 253 ? -23.616 27.230 18.810 1.00 43.62 253 SER A N 1
ATOM 2075 C CA . SER A 1 253 ? -22.820 26.563 17.780 1.00 43.62 253 SER A CA 1
ATOM 2076 C C . SER A 1 253 ? -21.338 26.713 18.119 1.00 43.62 253 SER A C 1
ATOM 2078 O O . SER A 1 253 ? -20.725 27.753 17.879 1.00 43.62 253 SER A O 1
ATOM 2080 N N . ARG A 1 254 ? -20.749 25.677 18.728 1.00 48.28 254 ARG A N 1
ATOM 2081 C CA . ARG A 1 254 ? -19.297 25.588 18.897 1.00 48.28 254 ARG A CA 1
ATOM 2082 C C . ARG A 1 254 ? -18.667 25.367 17.527 1.00 48.28 254 ARG A C 1
ATOM 2084 O O . ARG A 1 254 ? -18.624 24.237 17.057 1.00 48.28 254 ARG A O 1
ATOM 2091 N N . ASN A 1 255 ? -18.151 26.449 16.946 1.00 46.34 255 ASN A N 1
ATOM 2092 C CA . ASN A 1 255 ? -17.088 26.479 15.941 1.00 46.34 255 ASN A CA 1
ATOM 2093 C C . ASN A 1 255 ? -17.025 25.252 15.022 1.00 46.34 255 ASN A C 1
ATOM 2095 O O . ASN A 1 255 ? -16.129 24.412 15.145 1.00 46.34 255 ASN A O 1
ATOM 2099 N N . GLY A 1 256 ? -17.911 25.226 14.025 1.00 47.25 256 GLY A N 1
ATOM 2100 C CA . GLY A 1 256 ? -17.692 24.464 12.801 1.00 47.25 256 GLY A CA 1
ATOM 2101 C C . GLY A 1 256 ? -16.476 25.011 12.052 1.00 47.25 256 GLY A C 1
ATOM 2102 O O . GLY A 1 256 ? -16.620 25.698 11.042 1.00 47.25 256 GLY A O 1
ATOM 2103 N N . LYS A 1 257 ? -15.262 24.726 12.547 1.00 54.69 257 LYS A N 1
ATOM 2104 C CA . LYS A 1 257 ? -14.028 24.928 11.788 1.00 54.69 257 LYS A CA 1
ATOM 2105 C C . LYS A 1 257 ? -14.146 24.064 10.540 1.00 54.69 257 LYS A C 1
ATOM 2107 O O . LYS A 1 257 ? -13.923 22.856 10.611 1.00 54.69 257 LYS A O 1
ATOM 2112 N N . LYS A 1 258 ? -14.476 24.697 9.408 1.00 52.62 258 LYS A N 1
ATOM 2113 C CA . LYS A 1 258 ? -14.273 24.123 8.076 1.00 52.62 258 LYS A CA 1
ATOM 2114 C C . LYS A 1 258 ? -12.868 23.530 8.083 1.00 52.62 258 LYS A C 1
ATOM 2116 O O . LYS A 1 258 ? -11.895 24.267 8.257 1.00 52.62 258 LYS A O 1
ATOM 2121 N N . VAL A 1 259 ? -12.760 22.208 7.957 1.00 55.19 259 VAL A N 1
ATOM 2122 C CA . VAL A 1 259 ? -11.464 21.534 7.849 1.00 55.19 259 VAL A CA 1
ATOM 2123 C C . VAL A 1 259 ? -10.961 21.792 6.434 1.00 55.19 259 VAL A C 1
ATOM 2125 O O . VAL A 1 259 ? -11.003 20.928 5.564 1.00 55.19 259 VAL A O 1
ATOM 2128 N N . GLY A 1 260 ? -10.525 23.032 6.197 1.00 54.81 260 GLY A N 1
ATOM 2129 C CA . GLY A 1 260 ? -9.739 23.371 5.026 1.00 54.81 260 GLY A CA 1
ATOM 2130 C C . GLY A 1 260 ? -8.570 22.402 4.991 1.00 54.81 260 GLY A C 1
ATOM 2131 O O . GLY A 1 260 ? -7.865 22.259 5.996 1.00 54.81 260 GLY A O 1
ATOM 2132 N N . LYS A 1 261 ? -8.431 21.686 3.868 1.00 57.06 261 LYS A N 1
ATOM 2133 C CA . LYS A 1 261 ? -7.384 20.684 3.649 1.00 57.06 261 LYS A CA 1
ATOM 2134 C C . LYS A 1 261 ? -6.056 21.320 4.060 1.00 57.06 261 LYS A C 1
ATOM 2136 O O . LYS A 1 261 ? -5.587 22.239 3.389 1.00 57.06 261 LYS A O 1
ATOM 2141 N N . LYS A 1 262 ? -5.494 20.901 5.202 1.00 64.75 262 LYS A N 1
ATOM 2142 C CA . LYS A 1 262 ? -4.227 21.448 5.695 1.00 64.75 262 LYS A CA 1
ATOM 2143 C C . LYS A 1 262 ? -3.177 21.091 4.655 1.00 64.75 262 LYS A C 1
ATOM 2145 O O . LYS A 1 262 ? -2.779 19.931 4.593 1.00 64.75 262 LYS A O 1
ATOM 2150 N N . LYS A 1 263 ? -2.775 22.069 3.834 1.00 71.25 263 LYS A N 1
ATOM 2151 C CA . LYS A 1 263 ? -1.670 21.908 2.888 1.00 71.25 263 LYS A CA 1
ATOM 2152 C C . LYS A 1 263 ? -0.493 21.359 3.690 1.00 71.25 263 LYS A C 1
ATOM 2154 O O . LYS A 1 263 ? -0.104 21.959 4.696 1.00 71.25 263 LYS A O 1
ATOM 2159 N N . THR A 1 264 ? -0.002 20.187 3.305 1.00 76.88 264 THR A N 1
ATOM 2160 C CA . THR A 1 264 ? 1.201 19.615 3.902 1.00 76.88 264 THR A CA 1
ATOM 2161 C C . THR A 1 264 ? 2.313 20.655 3.756 1.00 76.88 264 THR A C 1
ATOM 2163 O O . THR A 1 264 ? 2.487 21.192 2.660 1.00 76.88 264 THR A O 1
ATOM 2166 N N . PRO A 1 265 ? 3.020 21.031 4.839 1.00 75.75 265 PRO A N 1
ATOM 2167 C CA . PRO A 1 265 ? 4.102 21.996 4.720 1.00 75.75 265 PRO A CA 1
ATOM 2168 C C . PRO A 1 265 ? 5.134 21.420 3.753 1.00 75.75 265 PRO A C 1
ATOM 2170 O O . PRO A 1 265 ? 5.532 20.260 3.910 1.00 75.75 265 PRO A O 1
ATOM 2173 N N . SER A 1 266 ? 5.527 22.217 2.755 1.00 85.00 266 SER A N 1
ATOM 2174 C CA . SER A 1 266 ? 6.484 21.790 1.735 1.00 85.00 266 SER A CA 1
ATOM 2175 C C . SER A 1 266 ? 7.779 21.303 2.383 1.00 85.00 266 SER A C 1
ATOM 2177 O O . SER A 1 266 ? 8.119 21.703 3.502 1.00 85.00 266 SER A O 1
ATOM 2179 N N . ILE A 1 267 ? 8.514 20.443 1.678 1.00 87.25 267 ILE A N 1
ATOM 2180 C CA . ILE A 1 267 ? 9.762 19.850 2.179 1.00 87.25 267 ILE A CA 1
ATOM 2181 C C . ILE A 1 267 ? 10.726 20.952 2.654 1.00 87.25 267 ILE A C 1
ATOM 2183 O O . ILE A 1 267 ? 11.266 20.856 3.752 1.00 87.25 267 ILE A O 1
ATOM 2187 N N . LEU A 1 268 ? 10.812 22.072 1.926 1.00 87.38 268 LEU A N 1
ATOM 2188 C CA . LEU A 1 268 ? 11.586 23.261 2.310 1.00 87.38 268 LEU A CA 1
ATOM 2189 C C . LEU A 1 268 ? 11.196 23.838 3.687 1.00 87.38 268 LEU A C 1
ATOM 2191 O O . LEU A 1 268 ? 12.066 24.216 4.468 1.00 87.38 268 LEU A O 1
ATOM 2195 N N . ILE A 1 269 ? 9.903 23.872 4.034 1.00 88.12 269 ILE A N 1
ATOM 2196 C CA . ILE A 1 269 ? 9.429 24.338 5.351 1.00 88.12 269 ILE A CA 1
ATOM 2197 C C . ILE A 1 269 ? 9.794 23.332 6.455 1.00 88.12 269 ILE A C 1
ATOM 2199 O O . ILE A 1 269 ? 10.088 23.735 7.584 1.00 88.12 269 ILE A O 1
ATOM 2203 N N . GLN A 1 270 ? 9.794 22.031 6.148 1.00 88.88 270 GLN A N 1
ATOM 2204 C CA . GLN A 1 270 ? 10.212 20.991 7.095 1.00 88.88 270 GLN A CA 1
ATOM 2205 C C . GLN A 1 270 ? 11.724 21.046 7.351 1.00 88.88 270 GLN A C 1
ATOM 2207 O O . GLN A 1 270 ? 12.133 21.095 8.511 1.00 88.88 270 GLN A O 1
ATOM 2212 N N . VAL A 1 271 ? 12.535 21.156 6.293 1.00 90.06 271 VAL A N 1
ATOM 2213 C CA . VAL A 1 271 ? 13.995 21.337 6.371 1.00 90.06 271 VAL A CA 1
ATOM 2214 C C . VAL A 1 271 ? 14.341 22.619 7.133 1.00 90.06 271 VAL A C 1
ATOM 2216 O O . VAL A 1 271 ? 15.098 22.562 8.100 1.00 90.06 271 VAL A O 1
ATOM 2219 N N . ARG A 1 272 ? 13.709 23.760 6.814 1.00 92.25 272 ARG A N 1
ATOM 2220 C CA . ARG A 1 272 ? 13.915 25.023 7.548 1.00 92.25 272 ARG A CA 1
ATOM 2221 C C . ARG A 1 272 ? 13.581 24.896 9.039 1.00 92.25 272 ARG A C 1
ATOM 2223 O O . ARG A 1 272 ? 14.304 25.441 9.868 1.00 92.25 272 ARG A O 1
ATOM 2230 N N . ARG A 1 273 ? 12.519 24.164 9.407 1.00 92.19 273 ARG A N 1
ATOM 2231 C CA . ARG A 1 273 ? 12.190 23.882 10.820 1.00 92.19 273 ARG A CA 1
ATOM 2232 C C . ARG A 1 273 ? 13.207 22.974 11.505 1.00 92.19 273 ARG A C 1
ATOM 2234 O O . ARG A 1 273 ? 13.436 23.149 12.699 1.00 92.19 273 ARG A O 1
ATOM 2241 N N . PHE A 1 274 ? 13.774 22.006 10.790 1.00 93.12 274 PHE A N 1
ATOM 2242 C CA . PHE A 1 274 ? 14.813 21.131 11.326 1.00 93.12 274 PHE A CA 1
ATOM 2243 C C . PHE A 1 274 ? 16.106 21.915 11.580 1.00 93.12 274 PHE A C 1
ATOM 2245 O O . PHE A 1 274 ? 16.598 21.917 12.706 1.00 93.12 274 PHE A O 1
ATOM 2252 N N . LEU A 1 275 ? 16.571 22.682 10.588 1.00 92.31 275 LEU A N 1
ATOM 2253 C CA . LEU A 1 275 ? 17.749 23.547 10.705 1.00 92.31 275 LEU A CA 1
ATOM 2254 C C . LEU A 1 275 ? 17.594 24.575 11.833 1.00 92.31 275 LEU A C 1
ATOM 2256 O O . LEU A 1 275 ? 18.456 24.645 12.701 1.00 92.31 275 LEU A O 1
ATOM 2260 N N . MET A 1 276 ? 16.463 25.288 11.909 1.00 92.75 276 MET A N 1
ATOM 2261 C CA . MET A 1 276 ? 16.187 26.232 13.005 1.00 92.75 276 MET A CA 1
ATOM 2262 C C . MET A 1 276 ? 16.233 25.570 14.390 1.00 92.75 276 MET A C 1
ATOM 2264 O O . MET A 1 276 ? 16.755 26.154 15.334 1.00 92.75 276 MET A O 1
ATOM 2268 N N . ARG A 1 277 ? 15.733 24.333 14.528 1.00 91.62 277 ARG A N 1
ATOM 2269 C CA . ARG A 1 277 ? 15.826 23.571 15.787 1.00 91.62 277 ARG A CA 1
ATOM 2270 C C . ARG A 1 277 ? 17.242 23.101 16.105 1.00 91.62 277 ARG A C 1
ATOM 2272 O O . ARG A 1 277 ? 17.558 22.975 17.282 1.00 91.62 277 ARG A O 1
ATOM 2279 N N . SER A 1 278 ? 18.062 22.819 15.094 1.00 87.50 278 SER A N 1
ATOM 2280 C CA . SER A 1 278 ? 19.471 22.469 15.284 1.00 87.50 278 SER A CA 1
ATOM 2281 C C . SER A 1 278 ? 20.277 23.694 15.717 1.00 87.50 278 SER A C 1
ATOM 2283 O O . SER A 1 278 ? 20.991 23.637 16.709 1.00 87.50 278 SER A O 1
ATOM 2285 N N . ILE A 1 279 ? 20.077 24.829 15.042 1.00 90.56 279 ILE A N 1
ATOM 2286 C CA . ILE A 1 279 ? 20.711 26.115 15.357 1.00 90.56 279 ILE A CA 1
ATOM 2287 C C . ILE A 1 279 ? 20.340 26.564 16.780 1.00 90.56 279 ILE A C 1
ATOM 2289 O O . ILE A 1 279 ? 21.228 26.822 17.582 1.00 90.56 279 ILE A O 1
ATOM 2293 N N . MET A 1 280 ? 19.056 26.538 17.164 1.00 91.56 280 MET A N 1
ATOM 2294 C CA . MET A 1 280 ? 18.630 26.872 18.538 1.00 91.56 280 MET A CA 1
ATOM 2295 C C . MET A 1 280 ? 19.180 25.942 19.638 1.00 91.56 280 MET A C 1
ATOM 2297 O O . MET A 1 280 ? 19.017 26.259 20.813 1.00 91.56 280 MET A O 1
ATOM 2301 N N . ARG A 1 281 ? 19.779 24.791 19.301 1.00 87.50 281 ARG A N 1
ATOM 2302 C CA . ARG A 1 281 ? 20.483 23.926 20.267 1.00 87.50 281 ARG A CA 1
ATOM 2303 C C . ARG A 1 281 ? 21.983 24.200 20.350 1.00 87.50 281 ARG A C 1
ATOM 2305 O O . ARG A 1 281 ? 22.595 23.760 21.308 1.00 87.50 281 ARG A O 1
ATOM 2312 N N . LEU A 1 282 ? 22.559 24.862 19.347 1.00 86.56 282 LEU A N 1
ATOM 2313 C CA . LEU A 1 282 ? 23.976 25.240 19.313 1.00 86.56 282 LEU A CA 1
ATOM 2314 C C . LEU A 1 282 ? 24.223 26.611 19.961 1.00 86.56 282 LEU A C 1
ATOM 2316 O O . LEU A 1 282 ? 25.333 26.890 20.390 1.00 86.56 282 LEU A O 1
ATOM 2320 N N . PHE A 1 283 ? 23.185 27.449 20.045 1.00 83.44 283 PHE A N 1
ATOM 2321 C CA . PHE A 1 283 ? 23.209 28.772 20.682 1.00 83.44 283 PHE A CA 1
ATOM 2322 C C . PHE A 1 283 ? 22.395 28.803 21.991 1.00 83.44 283 PHE A C 1
ATOM 2324 O O . PHE A 1 283 ? 21.653 29.756 22.236 1.00 83.44 283 PHE A O 1
ATOM 2331 N N . ARG A 1 284 ? 22.461 27.735 22.797 1.00 65.25 284 ARG A N 1
ATOM 2332 C CA . ARG A 1 284 ? 21.754 27.617 24.081 1.00 65.25 284 ARG A CA 1
ATOM 2333 C C . ARG A 1 284 ? 22.602 26.905 25.126 1.00 65.25 284 ARG A C 1
ATOM 2335 O O . ARG A 1 284 ? 23.283 25.942 24.725 1.00 65.25 284 ARG A O 1
#

Radius of gyration: 60.53 Å; chains: 1; bounding box: 121×44×200 Å

Sequence (284 aa):
MDSSDEDRRTRRKKRELEQNHQKTLQPKMAELVEIKGRLKSNLASISELESELEATNTIIRSKIDREIRAKKIINEISEVLHEERKQLELIKQEKEKERRERSKMKQVLRMRRHTLKTLQATLQAVKIESEAFNVSAAEALGYINNSTIHNRNVELTAEEYFALTEKAKEETTLAEWRVSLFLKQKLAAEVNRNLVLSRLKELKRKKSKEKEETEDGDIIKEVEEEQIPVRVEARAKVTDNSNQKLGTKKRRSRNGKKVGKKKTPSILIQVRRFLMRSIMRLFR

Foldseek 3Di:
DDPVVVVVVVVVVVVVVVVVVVVVVVVVVVVVVVVVVVVVVVVVVVVVVVVVVVVVVVVVVVVVVVVVVVVVVVVVVVVVVVVVVVVVVVVVVVVVVVVVVVVVVVVVVVVVVVVVVVVVVVVVVVVVVVVVVVVVVVVVVVVVVCCVVPVDPPPDDPVRVVVVVVVVVVVVVVVVVVVVVVVVVVVVVVVVVVVVVVVVVVVVVVVVVVVVVVVVPPPPDDDDDDDDDDDDDDDDDDDDDDDDDDDDDDDPPDDPPPPPPPPDPDPVVVVVVVVVVVVVVVVD

Secondary structure (DSSP, 8-state):
--THHHHHHHHHHHHHHHHHHHHHHHHHHHHHHHHHHHHHHHHHHHHHHHHHHHHHHHHHHHHHHHHHHHHHHHHHHHHHHHHHHHHHHHHHHHHHHHHHHHHHHHHHHHHHHHHHHHHHHHHHHHHHHHHHHHHHHHHHHHHHHHHHHT-------HHHHHHHHHHHHHHHHHHHHHHHHHHHHHHHHHHHHHHHHHHHHHHHHHHHHHHHHHHSSSSS------------------------------------------PPPPHHHHHHHHHHHHHHHH--